Protein 3MUJ (pdb70)

B-factor: mean 28.07, std 11.02, range [11.62, 97.56]

Nearest PDB structures (foldseek):
  3n50-assembly1_B  TM=9.308E-01  e=8.460E-24  Homo sapiens
  3muj-assembly1_B  TM=6.536E-01  e=6.245E-25  Homo sapiens
  3n50-assembly4_E-2  TM=6.621E-01  e=1.130E-23  Homo sapiens
  3mlp-assembly1_B  TM=8.935E-01  e=1.050E-20  Mus musculus
  3n50-assembly4_C-3  TM=6.604E-01  e=8.580E-23  Homo sapiens

Solvent-accessible surface area: 14265 Å² total; per-residue (Å²): 129,82,7,44,12,116,26,15,5,55,45,93,12,82,21,60,8,36,24,55,0,3,0,0,2,40,65,8,72,121,46,7,75,0,30,6,33,143,108,95,14,171,32,71,59,40,17,76,37,0,4,69,0,80,5,20,88,79,101,119,68,25,72,14,67,0,6,0,16,72,151,112,102,102,33,21,120,84,64,39,5,143,0,48,5,46,56,86,117,149,44,68,22,82,29,2,4,64,36,0,26,157,16,4,40,106,92,143,85,41,74,174,132,4,56,31,69,38,0,0,111,32,0,0,58,36,0,62,88,78,116,31,194,129,90,8,43,14,112,28,18,13,62,54,62,14,43,20,110,21,53,34,60,0,5,0,1,2,41,64,8,67,115,21,0,23,0,23,0,35,128,75,82,24,169,22,103,69,44,15,79,38,0,0,68,3,91,6,7,78,49,161,85,64,26,78,6,79,0,5,0,11,61,158,112,114,103,29,23,118,83,66,48,10,148,0,39,3,36,10,58,117,62,101,69,2,38,136,3,5,94,36,0,52,154,8,6,39,128,96,141,85,31,75,168,174,3,60,53,62,32,2,0,83,34,0,0,52,34,0,62,90,77,124,25,247

CATH classification: 2.60.40.10

Structure (mmCIF, N/CA/C/O backbone):
data_3MUJ
#
_entry.id   3MUJ
#
_cell.length_a   134.680
_cell.length_b   134.680
_cell.length_c   41.150
_cell.angle_alpha   90.00
_cell.angle_beta   90.00
_cell.angle_gamma   120.00
#
_symmetry.space_group_name_H-M   'P 65'
#
loop_
_entity.id
_entity.type
_entity.pdbx_description
1 polymer 'Transcription factor COE3'
2 non-polymer 1,2-ETHANEDIOL
3 non-polymer 'CHLORIDE ION'
4 water water
#
loop_
_atom_site.group_PDB
_atom_site.id
_atom_site.type_symbol
_atom_site.label_atom_id
_atom_site.label_alt_id
_atom_site.label_comp_id
_atom_site.label_asym_id
_atom_site.label_entity_id
_atom_site.label_seq_id
_atom_site.pdbx_PDB_ins_code
_atom_site.Cartn_x
_atom_site.Cartn_y
_atom_site.Cartn_z
_atom_site.occupancy
_atom_site.B_iso_or_equiv
_atom_site.auth_seq_id
_atom_site.auth_comp_id
_atom_site.auth_asym_id
_atom_site.auth_atom_id
_atom_site.pdbx_PDB_model_num
ATOM 1 N N . ALA A 1 4 ? -56.833 35.681 12.906 1.00 45.61 252 ALA A N 1
ATOM 2 C CA . ALA A 1 4 ? -56.336 36.423 14.059 1.00 43.32 252 ALA A CA 1
ATOM 3 C C . ALA A 1 4 ? -55.144 37.292 13.672 1.00 36.28 252 ALA A C 1
ATOM 4 O O . ALA A 1 4 ? -54.344 37.676 14.534 1.00 36.74 252 ALA A O 1
ATOM 6 N N . THR A 1 5 ? -55.014 37.576 12.382 1.00 33.35 253 THR A N 1
ATOM 7 C CA . THR A 1 5 ? -53.814 38.265 11.880 1.00 34.93 253 THR A CA 1
ATOM 8 C C . THR A 1 5 ? -53.901 39.779 12.169 1.00 30.33 253 THR A C 1
ATOM 9 O O . THR A 1 5 ? -54.923 40.404 11.878 1.00 26.94 253 THR A O 1
ATOM 13 N N . PRO A 1 6 ? -52.836 40.371 12.737 1.00 27.89 254 PRO A N 1
ATOM 14 C CA . PRO A 1 6 ? -52.884 41.822 12.974 1.00 26.59 254 PRO A CA 1
ATOM 15 C C . PRO A 1 6 ? -53.127 42.511 11.650 1.00 24.56 254 PRO A C 1
ATOM 16 O O . PRO A 1 6 ? -52.602 42.075 10.617 1.00 26.74 254 PRO A O 1
ATOM 20 N N . CYS A 1 7 ? -53.938 43.555 11.650 1.00 21.88 255 CYS A N 1
ATOM 21 C CA A CYS A 1 7 ? -54.316 44.245 10.431 0.61 22.70 255 CYS A CA 1
ATOM 22 C CA B CYS A 1 7 ? -54.182 44.295 10.419 0.39 22.80 255 CYS A CA 1
ATOM 23 C C . CYS A 1 7 ? -54.421 45.775 10.706 1.00 24.88 255 CYS A C 1
ATOM 24 O O . CYS A 1 7 ? -54.963 46.160 11.738 1.00 22.55 255 CYS A O 1
ATOM 29 N N . ILE A 1 8 ? -53.950 46.619 9.786 1.00 22.37 256 ILE A N 1
ATOM 30 C CA . ILE A 1 8 ? -54.064 48.067 9.950 1.00 16.72 256 ILE A CA 1
ATOM 31 C C . ILE A 1 8 ? -55.255 48.532 9.144 1.00 20.03 256 ILE A C 1
ATOM 32 O O . ILE A 1 8 ? -55.373 48.215 7.968 1.00 21.69 256 ILE A O 1
ATOM 37 N N . LYS A 1 9 ? -56.154 49.276 9.777 1.00 1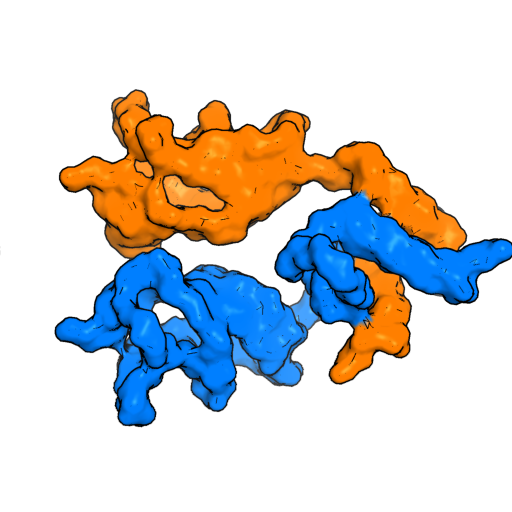7.26 257 LYS A N 1
ATOM 38 C CA . LYS A 1 9 ? -57.271 49.873 9.043 1.00 20.64 257 LYS A CA 1
ATOM 39 C C . LYS A 1 9 ? -57.014 51.330 8.753 1.00 21.43 257 LYS A C 1
ATOM 40 O O . LYS A 1 9 ? -57.511 51.879 7.746 1.00 23.88 257 LYS A O 1
ATOM 46 N N . ALA A 1 10 ? -56.251 51.992 9.630 1.00 19.52 258 ALA A N 1
ATOM 47 C CA . ALA A 1 10 ? -55.975 53.394 9.431 1.00 19.82 258 ALA A CA 1
ATOM 48 C C . ALA A 1 10 ? -54.798 53.817 10.282 1.00 18.64 258 ALA A C 1
ATOM 49 O O . ALA A 1 10 ? -54.452 53.129 11.246 1.00 19.15 258 ALA A O 1
ATOM 51 N N . ILE A 1 11 ? -54.221 54.984 9.946 1.00 17.85 259 ILE A N 1
ATOM 52 C CA . ILE A 1 11 ? -53.245 55.617 10.826 1.00 16.99 259 ILE A CA 1
ATOM 53 C C . ILE A 1 11 ? -53.576 57.096 10.980 1.00 20.16 259 ILE A C 1
ATOM 54 O O . ILE A 1 11 ? -54.042 57.747 10.033 1.00 22.78 259 ILE A O 1
ATOM 59 N N . SER A 1 12 ? -53.309 57.668 12.150 1.00 15.41 260 SER A N 1
ATOM 60 C CA . SER A 1 12 ? -53.688 59.063 12.327 1.00 14.15 260 SER A CA 1
ATOM 61 C C . SER A 1 12 ? -52.709 59.716 13.277 1.00 16.57 260 SER A C 1
ATOM 62 O O . SER A 1 12 ? -52.522 59.226 14.383 1.00 16.55 260 SER A O 1
ATOM 65 N N . PRO A 1 13 ? -52.098 60.834 12.859 1.00 15.93 261 PRO A N 1
ATOM 66 C CA . PRO A 1 13 ? -52.289 61.428 11.530 1.00 17.94 261 PRO A CA 1
ATOM 67 C C . PRO A 1 13 ? -51.583 60.590 10.459 1.00 16.21 261 PRO A C 1
ATOM 68 O O . PRO A 1 13 ? -50.759 59.732 10.823 1.00 15.77 261 PRO A O 1
ATOM 72 N N . SER A 1 14 ? -51.867 60.831 9.172 1.00 13.99 262 SER A N 1
ATOM 73 C CA . SER A 1 14 ? -51.140 60.069 8.132 1.00 20.39 262 SER A CA 1
ATOM 74 C C . SER A 1 14 ? -50.047 60.915 7.438 1.00 18.55 262 SER A C 1
ATOM 75 O O . SER A 1 14 ? -49.538 60.560 6.364 1.00 16.86 262 SER A O 1
ATOM 78 N N . GLU A 1 15 ? -49.708 62.048 8.037 1.00 17.72 263 GLU A N 1
ATOM 79 C CA A GLU A 1 15 ? -48.552 62.815 7.562 0.52 18.85 263 GLU A CA 1
ATOM 80 C CA B GLU A 1 15 ? -48.597 62.872 7.548 0.48 18.86 263 GLU A CA 1
ATOM 81 C C . GLU A 1 15 ? -47.881 63.459 8.759 1.00 19.47 263 GLU A C 1
ATOM 82 O O . GLU A 1 15 ? -48.479 63.536 9.860 1.00 17.02 263 GLU A O 1
ATOM 93 N N . GLY A 1 16 ? -46.643 63.898 8.561 1.00 17.11 264 GLY A N 1
ATOM 94 C CA . GLY A 1 16 ? -45.894 64.560 9.635 1.00 15.07 264 GLY A CA 1
ATOM 95 C C . GLY A 1 16 ? -44.630 65.150 9.076 1.00 18.67 264 GLY A C 1
ATOM 96 O O . GLY A 1 16 ? -44.289 64.899 7.918 1.00 20.59 264 GLY A O 1
ATOM 97 N N . TRP A 1 17 ? -43.881 65.878 9.891 1.00 15.46 265 TRP A N 1
ATOM 98 C CA . TRP A 1 17 ? -42.643 66.518 9.407 1.00 17.47 265 TRP A CA 1
ATOM 99 C C . TRP A 1 17 ? -41.481 65.568 9.302 1.00 19.11 265 TRP A C 1
ATOM 100 O O . TRP A 1 17 ? -41.400 64.563 10.011 1.00 15.21 265 TRP A O 1
ATOM 111 N N . THR A 1 18 ? -40.530 65.909 8.429 1.00 16.63 266 THR A N 1
ATOM 112 C CA . THR A 1 18 ? -39.314 65.117 8.281 1.00 13.44 266 THR A CA 1
ATOM 113 C C . THR A 1 18 ? -38.543 65.021 9.585 1.00 18.32 266 THR A C 1
ATOM 114 O O . THR A 1 18 ? -37.818 64.044 9.826 1.00 20.06 266 THR A O 1
ATOM 118 N N . THR A 1 19 ? -38.672 66.031 10.427 1.00 18.53 267 THR A N 1
ATOM 119 C CA . THR A 1 19 ? -37.963 65.950 11.691 1.00 20.64 267 THR A CA 1
ATOM 120 C C . THR A 1 19 ? -38.466 64.871 12.669 1.00 24.15 267 THR A C 1
ATOM 121 O O . THR A 1 19 ? -37.797 64.616 13.666 1.00 18.59 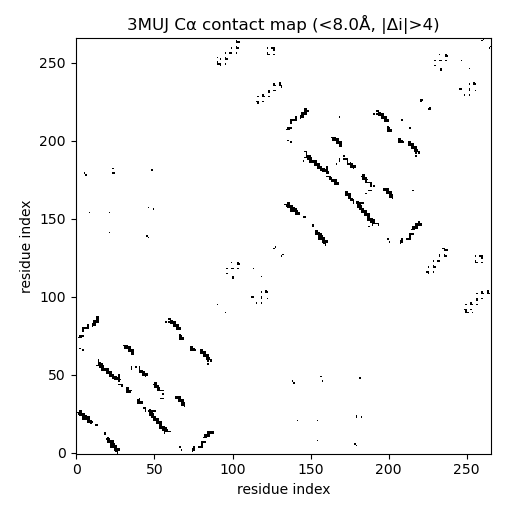267 THR A O 1
ATOM 125 N N . GLY A 1 20 ? -39.633 64.271 12.413 1.00 17.59 268 GLY A N 1
ATOM 126 C CA . GLY A 1 20 ? -40.120 63.149 13.227 1.00 16.93 268 GLY A CA 1
ATOM 127 C C . GLY A 1 20 ? -40.592 63.538 14.621 1.00 23.10 268 GLY A C 1
ATOM 128 O O . GLY A 1 20 ? -40.694 64.723 14.938 1.00 20.78 268 GLY A O 1
ATOM 129 N N . GLY A 1 21 ? -40.887 62.539 15.456 1.00 22.65 269 GLY A N 1
ATOM 130 C CA . GLY A 1 21 ? -41.319 62.797 16.822 1.00 26.87 269 GLY A CA 1
ATOM 131 C C . GLY A 1 21 ? -42.806 63.030 16.987 1.00 26.69 269 GLY A C 1
ATOM 132 O O . GLY A 1 21 ? -43.258 63.410 18.061 1.00 31.30 269 GLY A O 1
ATOM 133 N N . ALA A 1 22 ? -43.596 62.829 15.937 1.00 19.10 270 ALA A N 1
ATOM 134 C CA . ALA A 1 22 ? -45.045 62.987 16.072 1.00 19.88 270 ALA A CA 1
ATOM 135 C C . ALA A 1 22 ? -45.693 61.726 16.636 1.00 18.87 270 ALA A C 1
ATOM 136 O O . ALA A 1 22 ? -45.299 60.601 16.306 1.00 16.96 270 ALA A O 1
ATOM 138 N N . THR A 1 23 ? -46.756 61.899 17.418 1.00 19.35 271 THR A N 1
ATOM 139 C CA . THR A 1 23 ? -47.502 60.727 17.881 1.00 17.19 271 THR A CA 1
ATOM 140 C C . THR A 1 23 ? -48.436 60.279 16.790 1.00 13.24 271 THR A C 1
ATOM 141 O O . THR A 1 23 ? -49.153 61.081 16.202 1.00 16.98 271 THR A O 1
ATOM 145 N N . VAL A 1 24 ? -48.370 59.005 16.464 1.00 11.62 272 VAL A N 1
ATOM 146 C CA . VAL A 1 24 ? -49.286 58.451 15.493 1.00 12.48 272 VAL A CA 1
ATOM 147 C C . VAL A 1 24 ? -50.017 57.311 16.184 1.00 13.12 272 VAL A C 1
ATOM 148 O O . VAL A 1 24 ? -49.393 56.528 16.862 1.00 16.14 272 VAL A O 1
ATOM 152 N N . ILE A 1 25 ? -51.336 57.237 16.003 1.00 13.28 273 ILE A N 1
ATOM 153 C CA . ILE A 1 25 ? -52.101 56.066 16.425 1.00 12.67 273 ILE A CA 1
ATOM 154 C C . ILE A 1 25 ? -52.367 55.162 15.218 1.00 16.21 273 ILE A C 1
ATOM 155 O O . ILE A 1 25 ? -52.866 55.592 14.148 1.00 16.42 273 ILE A O 1
ATOM 160 N N . ILE A 1 26 ? -52.006 53.901 15.400 1.00 11.71 274 ILE A N 1
ATOM 161 C CA A ILE A 1 26 ? -52.218 52.861 14.409 0.34 14.52 274 ILE A CA 1
ATOM 162 C CA B ILE A 1 26 ? -52.242 52.900 14.389 0.66 14.45 274 ILE A CA 1
ATOM 163 C C . ILE A 1 26 ? -53.498 52.155 14.828 1.00 17.88 274 ILE A C 1
ATOM 164 O O . ILE A 1 26 ? -53.534 51.583 15.917 1.00 15.80 274 ILE A O 1
ATOM 173 N N . ILE A 1 27 ? -54.523 52.207 13.977 1.00 17.97 275 ILE A N 1
ATOM 174 C CA . ILE A 1 27 ? -55.833 51.619 14.290 1.00 15.56 275 ILE A CA 1
ATOM 175 C C . ILE A 1 27 ? -56.092 50.383 13.457 1.00 18.10 275 ILE A C 1
ATOM 176 O O . ILE A 1 27 ? -55.929 50.417 12.233 1.00 17.34 275 ILE A O 1
ATOM 181 N N . GLY A 1 28 ? -56.499 49.287 14.104 1.00 16.27 276 GLY A N 1
ATOM 182 C CA . GLY A 1 28 ? -56.765 48.066 13.377 1.00 20.04 276 GLY A CA 1
ATOM 183 C C . GLY A 1 28 ? -57.349 46.977 14.267 1.00 22.96 276 GLY A C 1
ATOM 184 O O . GLY A 1 28 ? -58.129 47.283 15.169 1.00 19.78 276 GLY A O 1
ATOM 185 N N . ASP A 1 29 ? -57.003 45.726 13.971 1.00 22.64 277 ASP A N 1
ATOM 186 C CA . ASP A 1 29 ? -57.501 44.537 14.662 1.00 28.41 277 ASP A CA 1
ATOM 187 C C . ASP A 1 29 ? -56.358 43.619 15.021 1.00 26.18 277 ASP A C 1
ATOM 188 O O . ASP A 1 29 ? -55.332 43.570 14.320 1.00 23.14 277 ASP A O 1
ATOM 193 N N . ASN A 1 30 ? -56.554 42.903 16.121 1.00 24.84 278 ASN A N 1
ATOM 194 C CA . ASN A 1 30 ? -55.688 41.815 16.545 1.00 28.19 278 ASN A CA 1
ATOM 195 C C . ASN A 1 30 ? -54.316 42.248 16.993 1.00 25.74 278 ASN A C 1
ATOM 196 O O . ASN A 1 30 ? -53.331 41.534 16.802 1.00 26.00 278 ASN A O 1
ATOM 201 N N . PHE A 1 31 ? -54.226 43.421 17.597 1.00 23.97 279 PHE A N 1
ATOM 202 C CA . PHE A 1 31 ? -52.941 43.874 18.110 1.00 23.58 279 PHE A CA 1
ATOM 203 C C . PHE A 1 31 ? -52.693 43.268 19.491 1.00 31.31 279 PHE A C 1
ATOM 204 O O . PHE A 1 31 ? -53.654 43.027 20.241 1.00 26.08 279 PHE A O 1
ATOM 212 N N . PHE A 1 32 ? -51.420 43.046 19.829 1.00 23.63 280 PHE A N 1
ATOM 213 C CA . PHE A 1 32 ? -51.037 42.460 21.111 1.00 30.28 280 PHE A CA 1
ATOM 214 C C . PHE A 1 32 ? -49.708 42.992 21.558 1.00 35.31 280 PHE A C 1
ATOM 215 O O . PHE A 1 32 ? -48.961 43.619 20.774 1.00 30.60 280 PHE A O 1
ATOM 223 N N . ASP A 1 33 ? -49.386 42.742 22.822 1.00 31.13 281 ASP A N 1
ATOM 224 C CA . ASP A 1 33 ? -48.173 43.281 23.394 1.00 28.33 281 ASP A CA 1
ATOM 225 C C . ASP A 1 33 ? -46.966 42.524 22.835 1.00 29.35 281 ASP A C 1
ATOM 226 O O . ASP A 1 33 ? -46.918 41.295 22.878 1.00 35.41 281 ASP A O 1
ATOM 231 N N . GLY A 1 34 ? -45.992 43.254 22.322 1.00 30.96 282 GLY A N 1
ATOM 232 C CA . GLY A 1 34 ? -44.883 42.599 21.638 1.00 36.20 282 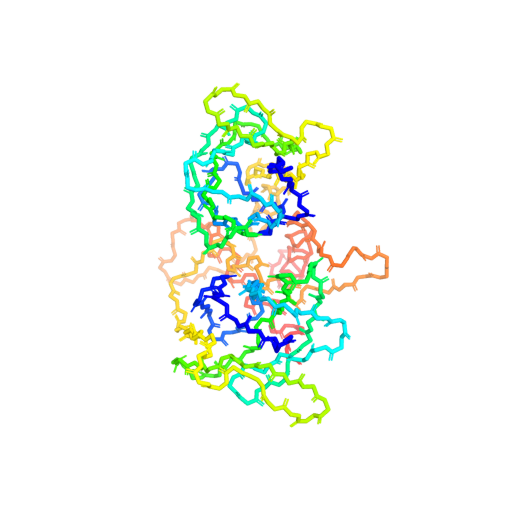GLY A CA 1
ATOM 233 C C . GLY A 1 34 ? -44.936 42.669 20.120 1.00 36.20 282 GLY A C 1
ATOM 234 O O . GLY A 1 34 ? -43.925 42.487 19.461 1.00 33.41 282 GLY A O 1
ATOM 235 N N . LEU A 1 35 ? -46.110 42.924 19.554 1.00 29.27 283 LEU A N 1
ATOM 236 C CA . LEU A 1 35 ? -46.209 43.250 18.135 1.00 29.61 283 LEU A CA 1
ATOM 237 C C . LEU A 1 35 ? -45.368 44.486 17.805 1.00 27.89 283 LEU A C 1
ATOM 238 O O . LEU A 1 35 ? -45.408 45.485 18.522 1.00 30.25 283 LEU A O 1
ATOM 243 N N . GLN A 1 36 ? -44.585 44.429 16.724 1.00 22.60 284 GLN A N 1
ATOM 244 C CA . GLN A 1 36 ? -43.671 45.524 16.398 1.00 20.26 284 GLN A CA 1
ATOM 245 C C . GLN A 1 36 ? -44.150 46.341 15.208 1.00 23.58 284 GLN A C 1
ATOM 246 O O . GLN A 1 36 ? -44.860 45.828 14.338 1.00 23.83 284 GLN A O 1
ATOM 252 N N . VAL A 1 37 ? -43.772 47.613 15.176 1.00 20.13 285 VAL A N 1
ATOM 253 C CA . VAL A 1 37 ? -44.216 48.517 14.126 1.00 18.98 285 VAL A CA 1
ATOM 254 C C . VAL A 1 37 ? -43.003 48.962 13.331 1.00 23.99 285 VAL A C 1
ATOM 255 O O . VAL A 1 37 ? -41.990 49.359 13.910 1.00 23.61 285 VAL A O 1
ATOM 259 N N . VAL A 1 38 ? -43.094 48.876 12.004 1.00 23.34 286 VAL A N 1
ATOM 260 C CA . VAL A 1 38 ? -41.988 49.295 11.126 1.00 19.20 286 VAL A CA 1
ATOM 261 C C . VAL A 1 38 ? -42.467 50.444 10.235 1.00 18.52 286 VAL A C 1
ATOM 262 O O . VAL A 1 38 ? -43.400 50.279 9.469 1.00 20.86 286 VAL A O 1
ATOM 266 N N . PHE A 1 39 ? -41.832 51.627 10.331 1.00 21.55 287 PHE A N 1
ATOM 267 C CA . PHE A 1 39 ? -42.025 52.734 9.375 1.00 22.41 287 PHE A CA 1
ATOM 268 C C . PHE A 1 39 ? -41.013 52.656 8.272 1.00 26.26 287 PHE A C 1
ATOM 269 O O . PHE A 1 39 ? -39.853 52.968 8.499 1.00 30.43 287 PHE A O 1
ATOM 277 N N . GLY A 1 40 ? -41.425 52.277 7.066 1.00 23.85 288 GLY A N 1
ATOM 278 C CA . GLY A 1 40 ? -40.475 52.105 5.990 1.00 26.13 288 GLY A CA 1
ATOM 279 C C . GLY A 1 40 ? -39.580 50.964 6.397 1.00 29.99 288 GLY A C 1
ATOM 280 O O . GLY A 1 40 ? -40.053 49.823 6.526 1.00 28.58 288 GLY A O 1
ATOM 281 N N . THR A 1 41 ? -38.308 51.255 6.657 1.00 30.43 289 THR A N 1
ATOM 282 C CA . THR A 1 41 ? -37.405 50.233 7.173 1.00 25.84 289 THR A CA 1
ATOM 283 C C . THR A 1 41 ? -37.019 50.446 8.647 1.00 30.46 289 THR A C 1
ATOM 284 O O . THR A 1 41 ? -36.182 49.708 9.157 1.00 29.97 289 THR A O 1
ATOM 288 N N . MET A 1 42 ? -37.615 51.417 9.342 1.00 24.69 290 MET A N 1
ATOM 289 C CA A MET A 1 42 ? -37.202 51.673 10.721 0.54 21.78 290 MET A CA 1
ATOM 290 C CA B MET A 1 42 ? -37.223 51.724 10.710 0.46 21.83 290 MET A CA 1
ATOM 291 C C . MET A 1 42 ? -38.162 51.075 11.743 1.00 23.26 290 MET A C 1
ATOM 292 O O . MET A 1 42 ? -39.357 51.369 11.752 1.00 21.14 290 MET A O 1
ATOM 301 N N . LEU A 1 43 ? -37.637 50.212 12.603 1.00 23.18 291 LEU A N 1
ATOM 302 C CA . LEU A 1 43 ? -38.452 49.656 13.660 1.00 27.05 291 LEU A CA 1
ATOM 303 C C . LEU A 1 43 ? -38.616 50.776 14.654 1.00 28.33 291 LEU A C 1
ATOM 304 O O . LEU A 1 43 ? -37.650 51.483 14.962 1.00 26.26 291 LEU A O 1
ATOM 309 N N . VAL A 1 44 ? -39.828 50.976 15.146 1.00 20.25 292 VAL A N 1
ATOM 310 C CA . VAL A 1 44 ? -40.028 52.031 16.156 1.00 25.01 292 VAL A CA 1
ATOM 311 C C . VAL A 1 44 ? -40.639 51.495 17.466 1.00 27.06 292 VAL A C 1
ATOM 312 O O . VAL A 1 44 ? -41.277 50.459 17.478 1.00 25.26 292 VAL A O 1
ATOM 316 N N . TRP A 1 45 ? -40.422 52.208 18.561 1.00 31.02 293 TRP A N 1
ATOM 317 C CA . TRP A 1 45 ? -40.969 51.773 19.851 1.00 36.21 293 TRP A CA 1
ATOM 318 C C . TRP A 1 45 ? -42.484 51.999 19.765 1.00 26.43 293 TRP A C 1
ATOM 319 O O . TRP A 1 45 ? -42.915 52.969 19.166 1.00 24.95 293 TRP A O 1
ATOM 330 N N . SER A 1 46 ? -43.269 51.095 20.338 1.00 27.02 294 SER A N 1
ATOM 331 C CA . SER A 1 46 ? -44.703 51.222 20.287 1.00 24.70 294 SER A CA 1
ATOM 332 C C . SER A 1 46 ? -45.289 50.819 21.624 1.00 26.62 294 SER A C 1
ATOM 333 O O . SER A 1 46 ? -44.654 50.132 22.449 1.00 24.31 294 SER A O 1
ATOM 336 N N . GLU A 1 47 ? -46.533 51.209 21.804 1.00 23.11 295 GLU A N 1
ATOM 337 C CA . GLU A 1 47 ? -47.230 50.910 23.042 1.00 23.39 295 GLU A CA 1
ATOM 338 C C . GLU A 1 47 ? -48.629 50.495 22.692 1.00 25.79 295 GLU A C 1
ATOM 339 O O . GLU A 1 47 ? -49.307 51.164 21.915 1.00 21.88 295 GLU A O 1
ATOM 345 N N . LEU A 1 48 ? -49.076 49.377 23.254 1.00 20.04 296 LEU A N 1
ATOM 346 C CA . LEU A 1 48 ? -50.442 48.934 23.019 1.00 20.94 296 LEU A CA 1
ATOM 347 C C . LEU A 1 48 ? -51.438 49.786 23.816 1.00 24.41 296 LEU A C 1
ATOM 348 O O . LEU A 1 48 ? -51.300 49.977 25.035 1.00 25.89 296 LEU A O 1
ATOM 353 N N . ILE A 1 49 ? -52.438 50.340 23.142 1.00 21.49 297 ILE A N 1
ATOM 354 C CA A ILE A 1 49 ? -53.471 51.089 23.845 0.50 22.04 297 ILE A CA 1
ATOM 355 C CA B ILE A 1 49 ? -53.446 51.073 23.881 0.50 22.02 297 ILE A CA 1
ATOM 356 C C . ILE A 1 49 ? -54.618 50.114 24.115 1.00 22.05 297 ILE A C 1
ATOM 357 O O . ILE A 1 49 ? -55.033 49.919 25.254 1.00 25.41 297 ILE A O 1
ATOM 366 N N . THR A 1 50 ? -55.142 49.536 23.042 1.00 19.27 298 THR A N 1
ATOM 367 C CA . THR A 1 50 ? -56.148 48.464 23.106 1.00 25.21 298 THR A CA 1
ATOM 368 C C . THR A 1 50 ? -55.771 47.446 22.044 1.00 26.83 298 THR A C 1
ATOM 369 O O . THR A 1 50 ? -54.802 47.673 21.320 1.00 23.85 298 THR A O 1
ATOM 373 N N . PRO A 1 51 ? -56.510 46.321 21.931 1.00 22.49 299 PRO A N 1
ATOM 374 C CA . PRO A 1 51 ? -56.243 45.410 20.804 1.00 20.97 299 PRO A CA 1
ATOM 375 C C . PRO A 1 51 ? -56.582 46.005 19.444 1.00 21.05 299 PRO A C 1
ATOM 376 O O . PRO A 1 51 ? -56.281 45.386 18.410 1.00 24.31 299 PRO A O 1
ATOM 380 N N . HIS A 1 52 ? -57.155 47.213 19.424 1.00 19.86 300 HIS A N 1
ATOM 381 C CA . HIS A 1 52 ? -57.398 47.891 18.178 1.00 17.70 300 HIS A CA 1
ATOM 382 C C . HIS A 1 52 ? -56.573 49.152 17.946 1.00 17.02 300 HIS A C 1
ATOM 383 O O . HIS A 1 52 ? -56.778 49.809 16.933 1.00 17.08 300 HIS A O 1
ATOM 390 N N . ALA A 1 53 ? -55.685 49.511 18.874 1.00 16.72 301 ALA A N 1
ATOM 391 C CA . ALA A 1 53 ? -54.922 50.757 18.744 1.00 17.53 301 ALA A CA 1
ATOM 392 C C . ALA A 1 53 ? -53.534 50.627 19.332 1.00 18.22 301 ALA A C 1
ATOM 393 O O . ALA A 1 53 ? -53.351 50.198 20.481 1.00 17.74 301 ALA A O 1
ATOM 395 N N . ILE A 1 54 ? -52.556 51.065 18.549 1.00 13.99 302 ILE A N 1
ATOM 396 C CA . ILE A 1 54 ? -51.182 51.136 19.001 1.00 14.64 302 ILE A CA 1
ATOM 397 C C . ILE A 1 54 ? -50.699 52.574 18.858 1.00 17.79 302 ILE A C 1
ATOM 398 O O . ILE A 1 54 ? -51.006 53.247 17.887 1.00 15.95 302 ILE A O 1
ATOM 403 N N . ARG A 1 55 ? -49.903 53.037 19.812 1.00 16.22 303 ARG A N 1
ATOM 404 C CA . ARG A 1 55 ? -49.335 54.365 19.725 1.00 18.52 303 ARG A CA 1
ATOM 405 C C . ARG A 1 55 ? -47.823 54.280 19.442 1.00 15.38 303 ARG A C 1
ATOM 406 O O . ARG A 1 55 ? -47.118 53.451 20.031 1.00 17.04 303 ARG A O 1
ATOM 414 N N . VAL A 1 56 ? -47.351 55.127 18.520 1.00 17.61 304 VAL A N 1
ATOM 415 C CA . VAL A 1 56 ? -45.919 55.223 18.223 1.00 17.04 304 VAL A CA 1
ATOM 416 C C . VAL A 1 56 ? -45.503 56.643 18.091 1.00 17.68 304 VAL A C 1
ATOM 417 O O . VAL A 1 56 ? -46.347 57.507 17.950 1.00 17.52 304 VAL A O 1
ATOM 421 N N . GLN A 1 57 ? -44.187 56.887 18.088 1.00 17.31 305 GLN A N 1
ATOM 422 C CA . GLN A 1 57 ? -43.638 58.202 17.761 1.00 16.97 305 GLN A CA 1
ATOM 423 C C . GLN A 1 57 ? -42.879 58.054 16.430 1.00 15.16 305 GLN A C 1
ATOM 424 O O . GLN A 1 57 ? -42.090 57.138 16.274 1.00 18.60 305 GLN A O 1
ATOM 430 N N . THR A 1 58 ? -43.098 58.954 15.483 1.00 17.21 306 THR A N 1
ATOM 431 C CA . THR A 1 58 ? -42.456 58.802 14.173 1.00 18.07 306 THR A CA 1
ATOM 432 C C . THR A 1 58 ? -40.957 58.996 14.245 1.00 17.12 306 THR A C 1
ATOM 433 O O . THR A 1 58 ? -40.480 59.857 14.949 1.00 17.79 306 THR A O 1
ATOM 437 N N . PRO A 1 59 ? -40.215 58.162 13.519 1.00 17.41 307 PRO A N 1
ATOM 438 C CA . PRO A 1 59 ? -38.787 58.434 13.457 1.00 19.69 307 PRO A CA 1
ATOM 439 C C . PRO A 1 59 ? -38.545 59.613 12.467 1.00 20.64 307 PRO A C 1
ATOM 440 O O . PRO A 1 59 ? -39.396 59.885 11.587 1.00 19.76 307 PRO A O 1
ATOM 444 N N . PRO A 1 60 ? -37.425 60.322 12.634 1.00 23.30 308 PRO A N 1
ATOM 445 C CA . PRO A 1 60 ? -37.014 61.346 11.658 1.00 22.62 308 PRO A CA 1
ATOM 446 C C . PRO A 1 60 ? -36.739 60.685 10.307 1.00 22.89 308 PRO A C 1
ATOM 447 O O . PRO A 1 60 ? -36.339 59.514 10.240 1.00 22.04 308 PRO A O 1
ATOM 451 N N . ARG A 1 61 ? -37.017 61.396 9.219 1.00 23.68 309 ARG A N 1
ATOM 452 C CA . ARG A 1 61 ? -36.633 60.890 7.899 1.00 23.20 309 ARG A CA 1
ATOM 453 C C . ARG A 1 61 ? -36.098 62.070 7.109 1.00 27.20 309 ARG A C 1
ATOM 454 O O . ARG A 1 61 ? -36.808 63.028 6.933 1.00 26.05 309 ARG A O 1
ATOM 462 N N . HIS A 1 62 ? -34.864 61.990 6.625 1.00 24.67 310 HIS A N 1
ATOM 463 C CA . HIS A 1 62 ? -34.228 63.149 5.987 1.00 34.92 310 HIS A CA 1
ATOM 464 C C . HIS A 1 62 ? -34.970 63.617 4.723 1.00 28.87 310 HIS A C 1
ATOM 465 O O . HIS A 1 62 ? -34.977 64.788 4.381 1.00 38.16 310 HIS A O 1
ATOM 467 N N . ILE A 1 63 ? -35.580 62.696 4.014 1.00 22.72 311 ILE A N 1
ATOM 468 C CA . ILE A 1 63 ? -36.112 63.001 2.698 1.00 28.79 311 ILE A CA 1
ATOM 469 C C . ILE A 1 63 ? -37.617 62.939 2.802 1.00 28.11 311 ILE A C 1
ATOM 470 O O . ILE A 1 63 ? -38.129 61.954 3.315 1.00 28.20 311 ILE A O 1
ATOM 475 N N . PRO A 1 64 ? -38.339 63.967 2.323 1.00 25.58 312 PRO A N 1
ATOM 476 C CA . PRO A 1 64 ? -39.800 63.908 2.223 1.00 24.59 312 PRO A CA 1
ATOM 477 C C . PRO A 1 64 ? -40.278 62.737 1.373 1.00 23.82 312 PRO A C 1
ATOM 478 O O . PRO A 1 64 ? -39.556 62.283 0.479 1.00 23.02 312 PRO A O 1
ATOM 482 N N . GLY A 1 65 ? -41.478 62.245 1.659 1.00 22.10 313 GLY A N 1
ATOM 483 C CA . GLY A 1 65 ? -42.108 61.253 0.797 1.00 28.29 313 GLY A CA 1
ATOM 484 C C . GLY A 1 65 ? -42.859 60.210 1.607 1.00 28.60 313 GLY A C 1
ATOM 485 O O . GLY A 1 65 ? -42.853 60.264 2.849 1.00 20.22 313 GLY A O 1
ATOM 486 N N . VAL A 1 66 ? -43.472 59.251 0.916 1.00 24.55 314 VAL A N 1
ATOM 487 C CA A VAL A 1 66 ? -44.356 58.263 1.566 0.74 24.46 314 VAL A CA 1
ATOM 488 C CA B VAL A 1 66 ? -44.341 58.272 1.565 0.26 24.42 314 VAL A CA 1
ATOM 489 C C . VAL A 1 66 ? -43.545 57.078 2.063 1.00 24.34 314 VAL A C 1
ATOM 490 O O . VAL A 1 66 ? -42.611 56.631 1.407 1.00 20.23 314 VAL A O 1
ATOM 497 N N . VAL A 1 67 ? -43.889 56.560 3.239 1.00 17.55 315 VAL A N 1
ATOM 498 C CA . VAL A 1 67 ? -43.334 55.284 3.638 1.00 18.21 315 VAL A CA 1
ATOM 499 C C . VAL A 1 67 ? -44.505 54.363 3.973 1.00 22.64 315 VAL A C 1
ATOM 500 O O . VAL A 1 67 ? -45.636 54.833 4.280 1.00 19.81 315 VAL A O 1
ATOM 504 N N . GLU A 1 68 ? -44.226 53.060 3.953 1.00 17.24 316 GLU A N 1
ATOM 505 C CA . GLU A 1 68 ? -45.237 52.060 4.342 1.00 20.37 316 GLU A CA 1
ATOM 506 C C . GLU A 1 68 ? -45.063 51.727 5.796 1.00 18.07 316 GLU A C 1
ATOM 507 O O . GLU A 1 68 ? -43.951 51.525 6.273 1.00 20.71 316 GLU A O 1
ATOM 513 N N . VAL A 1 69 ? -46.175 51.629 6.500 1.00 16.00 317 VAL A N 1
ATOM 514 C CA . VAL A 1 69 ? -46.142 51.199 7.868 1.00 14.94 317 VAL A CA 1
ATOM 515 C C . VAL A 1 69 ? -46.647 49.768 7.898 1.00 17.01 317 VAL A C 1
ATOM 516 O O . VAL A 1 69 ? -47.767 49.510 7.461 1.00 16.15 317 VAL A O 1
ATOM 520 N N . THR A 1 70 ? -45.831 48.848 8.424 1.00 13.07 318 THR A N 1
ATOM 521 C CA . THR A 1 70 ? -46.240 47.460 8.489 1.00 14.87 318 THR A CA 1
ATOM 522 C C . THR A 1 70 ? -45.961 47.004 9.887 1.00 18.51 318 THR A C 1
ATOM 523 O O . THR A 1 70 ? -45.393 47.764 10.681 1.00 18.61 318 THR A O 1
ATOM 527 N N . LEU A 1 71 ? -46.336 45.767 10.186 1.00 16.17 319 LEU A N 1
ATOM 528 C CA . LEU A 1 71 ? -46.191 45.257 11.541 1.00 18.63 319 LEU A CA 1
ATOM 529 C C . LEU A 1 71 ? -45.347 44.011 11.467 1.00 22.73 319 LEU A C 1
ATOM 530 O O . LEU A 1 71 ? -45.201 43.423 10.394 1.00 20.51 319 LEU A O 1
ATOM 535 N N . SER A 1 72 ? -44.810 43.584 12.609 1.00 18.72 320 SER A N 1
ATOM 536 C CA . SER A 1 72 ? -43.914 42.430 12.606 1.00 19.82 320 SER A CA 1
ATOM 537 C C . SER A 1 72 ? -43.960 41.744 13.960 1.00 24.21 320 SER A C 1
ATOM 538 O O . SER A 1 72 ? -44.079 42.418 15.003 1.00 23.45 320 SER A O 1
ATOM 541 N N . TYR A 1 73 ? -43.831 40.417 13.936 1.00 23.77 321 TYR A N 1
ATOM 542 C CA . TYR A 1 73 ? -43.698 39.599 15.148 1.00 27.40 321 TYR A CA 1
ATOM 543 C C . TYR A 1 73 ? -42.908 38.305 14.856 1.00 25.40 321 TYR A C 1
ATOM 544 O O . TYR A 1 73 ? -43.236 37.561 13.935 1.00 27.34 321 TYR A O 1
ATOM 553 N N . LYS A 1 74 ? -41.871 38.041 15.633 1.00 29.62 322 LYS A N 1
ATOM 554 C CA . LYS A 1 74 ? -41.024 36.868 15.382 1.00 33.43 322 LYS A CA 1
ATOM 555 C C . LYS A 1 74 ? -40.539 36.916 13.931 1.00 26.22 322 LYS A C 1
ATOM 556 O O . LYS A 1 74 ? -40.535 35.881 13.252 1.00 26.29 322 LYS A O 1
ATOM 562 N N . SER A 1 75 ? -40.192 38.117 13.472 1.00 22.98 323 SER A N 1
ATOM 563 C CA . SER A 1 75 ? -39.712 38.384 12.112 1.00 25.03 323 SER A CA 1
ATOM 564 C C . SER A 1 75 ? -40.711 38.122 10.992 1.00 23.45 323 SER A C 1
ATOM 565 O O . SER A 1 75 ? -40.364 38.300 9.833 1.00 22.79 323 SER A O 1
ATOM 568 N N . LYS A 1 76 ? -41.925 37.703 11.316 1.00 22.15 324 LYS A N 1
ATOM 569 C CA . LYS A 1 76 ? -42.960 37.603 10.317 1.00 18.68 324 LYS A CA 1
ATOM 570 C C . LYS A 1 76 ? -43.556 38.980 10.047 1.00 25.15 324 LYS A C 1
ATOM 571 O O . LYS A 1 76 ? -43.889 39.731 10.979 1.00 23.40 324 LYS A O 1
ATOM 577 N N . GLN A 1 77 ? -43.766 39.302 8.781 1.00 19.69 325 GLN A N 1
ATOM 578 C CA . GLN A 1 77 ? -44.304 40.627 8.470 1.00 18.57 325 GLN A CA 1
ATOM 579 C C . GLN A 1 77 ? -45.822 40.514 8.259 1.00 23.43 325 GLN A C 1
ATOM 580 O O . GLN A 1 77 ? -46.285 39.564 7.620 1.00 21.47 325 GLN A O 1
ATOM 586 N N . PHE A 1 78 ? -46.586 41.474 8.790 1.00 21.24 326 PHE A N 1
ATOM 587 C CA . PHE A 1 78 ? -48.016 41.597 8.511 1.00 22.80 326 PHE A CA 1
ATOM 588 C C . PHE A 1 78 ? -48.317 42.921 7.841 1.00 25.29 326 PHE A C 1
ATOM 589 O O . PHE A 1 78 ? -47.586 43.912 8.039 1.00 23.64 326 PHE A O 1
ATOM 597 N N . CYS A 1 79 ? -49.402 42.937 7.071 1.00 20.18 327 CYS A N 1
ATOM 598 C CA . CYS A 1 79 ? -49.976 44.141 6.457 1.00 22.85 327 CYS A CA 1
ATOM 599 C C . CYS A 1 79 ? -49.260 44.646 5.235 1.00 23.21 327 CYS A C 1
ATOM 600 O O . CYS A 1 79 ? -49.540 45.765 4.776 1.00 27.19 327 CYS A O 1
ATOM 603 N N . LYS A 1 80 ? -48.341 43.865 4.673 1.00 23.74 328 LYS A N 1
ATOM 604 C CA . LYS A 1 80 ? -47.658 44.336 3.461 1.00 23.72 328 LYS A CA 1
ATOM 605 C C . LYS A 1 80 ? -48.666 44.622 2.320 1.00 25.06 328 LYS A C 1
ATOM 606 O O . LYS A 1 80 ? -48.501 45.582 1.552 1.00 28.40 328 LYS A O 1
ATOM 612 N N . GLY A 1 81 ? -49.719 43.820 2.235 1.00 26.59 329 GLY A N 1
ATOM 613 C CA . GLY A 1 81 ? -50.698 43.983 1.163 1.00 33.92 329 GLY A CA 1
ATOM 614 C C . GLY A 1 81 ? -51.661 45.154 1.376 1.00 35.56 329 GLY A C 1
ATOM 615 O O . GLY A 1 81 ? -52.363 45.570 0.451 1.00 36.54 329 GLY A O 1
ATOM 616 N N . ALA A 1 82 ? -51.681 45.690 2.591 1.00 24.46 330 ALA A N 1
ATOM 617 C CA . ALA A 1 82 ? -52.539 46.826 2.935 1.00 26.70 330 ALA A CA 1
ATOM 618 C C . ALA A 1 82 ? -51.868 47.620 4.073 1.00 22.53 330 ALA A C 1
ATOM 619 O O . ALA A 1 82 ? -52.361 47.662 5.190 1.00 23.04 330 ALA A O 1
ATOM 621 N N . PRO A 1 83 ? -50.717 48.243 3.780 1.00 19.44 331 PRO A N 1
ATOM 622 C CA . PRO A 1 83 ? -49.928 48.916 4.827 1.00 20.50 331 PRO A CA 1
ATOM 623 C C . PRO A 1 83 ? -50.506 50.277 5.212 1.00 21.27 331 PRO A C 1
ATOM 624 O O . PRO A 1 83 ? -51.347 50.808 4.499 1.00 24.30 331 PRO A O 1
ATOM 628 N N . GLY A 1 84 ? -50.075 50.853 6.329 1.00 16.22 332 GLY A N 1
ATOM 629 C CA . GLY A 1 84 ? -50.408 52.232 6.589 1.00 18.10 332 GLY A CA 1
ATOM 630 C C . GLY A 1 84 ? -49.529 53.031 5.623 1.00 20.28 332 GLY A C 1
ATOM 631 O O . GLY A 1 84 ? -48.463 52.594 5.254 1.00 22.68 332 GLY A O 1
ATOM 632 N N . ARG A 1 85 ? -49.978 54.188 5.204 1.00 19.51 333 ARG A N 1
ATOM 633 C CA A ARG A 1 85 ? -49.196 55.062 4.322 0.46 20.07 333 ARG A CA 1
ATOM 634 C CA B ARG A 1 85 ? -49.161 55.037 4.361 0.54 20.00 333 ARG A CA 1
ATOM 635 C C . ARG A 1 85 ? -48.985 56.363 5.060 1.00 18.29 333 ARG A C 1
ATOM 636 O O . ARG A 1 85 ? -49.949 57.084 5.305 1.00 25.18 333 ARG A O 1
ATOM 651 N N . PHE A 1 86 ? -47.747 56.665 5.421 1.00 17.31 334 PHE A N 1
ATOM 652 C CA . PHE A 1 86 ? -47.431 57.860 6.168 1.00 12.72 334 PHE A CA 1
ATOM 653 C C . PHE A 1 86 ? -46.582 58.747 5.281 1.00 17.45 334 PHE A C 1
ATOM 654 O O . PHE A 1 86 ? -45.549 58.279 4.724 1.00 18.14 334 PHE A O 1
ATOM 662 N N . VAL A 1 87 ? -47.008 60.007 5.141 1.00 16.45 335 VAL A N 1
ATOM 663 C CA . VAL A 1 87 ? -46.267 60.965 4.296 1.00 17.98 335 VAL A CA 1
ATOM 664 C C . VAL A 1 87 ? -45.385 61.907 5.101 1.00 16.99 335 VAL A C 1
ATOM 665 O O . VAL A 1 87 ? -45.871 62.723 5.894 1.00 18.45 335 VAL A O 1
ATOM 669 N N . TYR A 1 88 ? -44.076 61.776 4.955 1.00 17.07 336 TYR A N 1
ATOM 670 C CA . TYR A 1 88 ? -43.189 62.796 5.532 1.00 19.77 336 TYR A CA 1
ATOM 671 C C . TYR A 1 88 ? -43.175 64.054 4.668 1.00 22.30 336 TYR A C 1
ATOM 672 O O . TYR A 1 88 ? -43.125 63.962 3.446 1.00 22.11 336 TYR A O 1
ATOM 681 N N . THR A 1 89 ? -43.208 65.215 5.325 1.00 16.19 337 THR A N 1
ATOM 682 C CA . THR A 1 89 ? -43.462 66.484 4.693 1.00 20.87 337 THR A CA 1
ATOM 683 C C . THR A 1 89 ? -42.360 67.443 5.054 1.00 23.54 337 THR A C 1
ATOM 684 O O . THR A 1 89 ? -41.916 67.467 6.205 1.00 19.80 337 THR A O 1
ATOM 688 N N . ALA A 1 90 ? -41.896 68.221 4.072 1.00 23.70 338 ALA A N 1
ATOM 689 C CA . ALA A 1 90 ? -40.861 69.218 4.299 1.00 25.44 338 ALA A CA 1
ATOM 690 C C . ALA A 1 90 ? -41.419 70.301 5.215 1.00 25.12 338 ALA A C 1
ATOM 691 O O . ALA A 1 90 ? -42.603 70.593 5.188 1.00 24.16 338 ALA A O 1
ATOM 693 N N . LEU A 1 91 ? -40.568 70.926 6.011 1.00 22.94 339 LEU A N 1
ATOM 694 C CA . LEU A 1 91 ? -41.060 71.949 6.941 1.00 28.29 339 LEU A CA 1
ATOM 695 C C . LEU A 1 91 ? -41.587 73.175 6.196 1.00 30.52 339 LEU A C 1
ATOM 696 O O . LEU A 1 91 ? -41.026 73.542 5.177 1.00 31.78 339 LEU A O 1
ATOM 701 N N . ASN A 1 92 ? -42.678 73.749 6.705 1.00 30.97 340 ASN A N 1
ATOM 702 C CA A ASN A 1 92 ? -43.264 74.994 6.198 0.55 33.35 340 ASN A CA 1
ATOM 703 C CA B ASN A 1 92 ? -43.252 74.996 6.183 0.45 33.36 340 ASN A CA 1
ATOM 704 C C . ASN A 1 92 ? -42.949 76.138 7.158 1.00 36.05 340 ASN A C 1
ATOM 705 O O . ASN A 1 92 ? -41.900 76.149 7.805 1.00 33.20 340 ASN A O 1
ATOM 714 N N . GLU A 1 93 ? -43.862 77.094 7.282 1.00 32.46 341 GLU A N 1
ATOM 715 C CA . GLU A 1 93 ? -43.640 78.213 8.195 1.00 31.82 341 GLU A CA 1
ATOM 716 C C . GLU A 1 93 ? -43.655 77.737 9.666 1.00 30.17 341 GLU A C 1
ATOM 717 O O . GLU A 1 93 ? -44.377 76.805 10.010 1.00 26.06 341 GLU A O 1
ATOM 723 N N . PRO A 1 94 ? -42.865 78.386 10.539 1.00 29.11 342 PRO A N 1
ATOM 724 C CA . PRO A 1 94 ? -42.876 77.989 11.957 1.00 25.98 342 PRO A CA 1
ATOM 725 C C . PRO A 1 94 ? -44.249 78.184 12.621 1.00 26.42 342 PRO A C 1
ATOM 726 O O . PRO A 1 94 ? -44.882 79.199 12.388 1.00 24.63 342 PRO A O 1
ATOM 730 N N . THR A 1 95 ? -44.707 77.233 13.424 1.00 21.96 343 THR A N 1
ATOM 731 C CA . THR A 1 95 ? -45.950 77.414 14.149 1.00 22.31 343 THR A CA 1
ATOM 732 C C . THR A 1 95 ? -45.639 77.338 15.614 1.00 24.28 343 THR A C 1
ATOM 733 O O . THR A 1 95 ? -44.574 76.854 16.001 1.00 20.02 343 THR A O 1
ATOM 737 N N . ILE A 1 96 ? -46.581 77.761 16.447 1.00 22.07 344 ILE A N 1
ATOM 738 C CA . ILE A 1 96 ? -46.434 77.579 17.900 1.00 25.80 344 ILE A CA 1
ATOM 739 C C . ILE A 1 96 ? -46.229 76.122 18.316 1.00 24.23 344 ILE A C 1
ATOM 740 O O . ILE A 1 96 ? -45.321 75.797 19.105 1.00 20.82 344 ILE A O 1
ATOM 745 N N . ASP A 1 97 ? -47.071 75.221 17.821 1.00 20.80 345 ASP A N 1
ATOM 746 C CA . ASP A 1 97 ? -46.966 73.828 18.247 1.00 22.18 345 ASP A CA 1
ATOM 747 C C . ASP A 1 97 ? -45.673 73.170 17.814 1.00 19.84 345 ASP A C 1
ATOM 748 O O . ASP A 1 97 ? -45.127 72.348 18.536 1.00 19.10 345 ASP A O 1
ATOM 753 N N . TYR A 1 98 ? -45.211 73.502 16.620 1.00 17.66 346 TYR A N 1
ATOM 754 C CA . TYR A 1 98 ? -43.977 72.897 16.161 1.00 17.40 346 TYR A CA 1
ATOM 755 C C . TYR A 1 98 ? -42.817 73.403 17.035 1.00 17.60 346 TYR A C 1
ATOM 756 O O . TYR A 1 98 ? -41.951 72.631 17.422 1.00 20.04 346 TYR A O 1
ATOM 765 N N . GLY A 1 99 ? -42.832 74.689 17.373 1.00 18.53 347 GLY A N 1
ATOM 766 C CA . GLY A 1 99 ? -41.790 75.254 18.226 1.00 20.09 347 GLY A CA 1
ATOM 767 C C . GLY A 1 99 ? -41.757 74.550 19.568 1.00 20.92 347 GLY A C 1
ATOM 768 O O . GLY A 1 99 ? -40.685 74.156 20.106 1.00 18.51 347 GLY A O 1
ATOM 769 N N . PHE A 1 100 ? -42.931 74.333 20.129 1.00 18.60 348 PHE A N 1
ATOM 770 C CA . PHE A 1 100 ? -42.970 73.592 21.390 1.00 18.78 348 PHE A CA 1
ATOM 771 C C . PHE A 1 100 ? -42.496 72.168 21.245 1.00 18.95 348 PHE A C 1
ATOM 772 O O . PHE A 1 100 ? -41.849 71.640 22.144 1.00 19.74 348 PHE A O 1
ATOM 780 N N . GLN A 1 101 ? -42.838 71.515 20.133 1.00 18.97 349 GLN A N 1
ATOM 781 C CA . GLN A 1 101 ? -42.396 70.130 19.936 1.00 22.90 349 GLN A CA 1
ATOM 782 C C . GLN A 1 101 ? -40.863 70.094 19.882 1.00 23.35 349 GLN A C 1
ATOM 783 O O . GLN A 1 101 ? -40.212 69.191 20.447 1.00 18.85 349 GLN A O 1
ATOM 789 N N . ARG A 1 102 ? -40.275 71.083 19.203 1.00 17.56 350 ARG A N 1
ATOM 790 C CA . ARG A 1 102 ? -38.813 71.137 19.165 1.00 18.09 350 ARG A CA 1
ATOM 791 C C . ARG A 1 102 ? -38.242 71.298 20.582 1.00 15.58 350 ARG A C 1
ATOM 792 O O . ARG A 1 102 ? -37.297 70.630 20.938 1.00 21.53 350 ARG A O 1
ATOM 800 N N . LEU A 1 103 ? -38.785 72.208 21.367 1.00 18.22 351 LEU A N 1
ATOM 801 C CA . LEU A 1 103 ? -38.237 72.412 22.726 1.00 18.01 351 LEU A CA 1
ATOM 802 C C . LEU A 1 103 ? -38.413 71.180 23.601 1.00 23.97 351 LEU A C 1
ATOM 803 O O . LEU A 1 103 ? -37.529 70.848 24.389 1.00 20.07 351 LEU A O 1
ATOM 808 N N . GLN A 1 104 ? -39.550 70.504 23.468 1.00 22.58 352 GLN A N 1
ATOM 809 C CA . GLN A 1 104 ? -39.779 69.262 24.244 1.00 21.94 352 GLN A CA 1
ATOM 810 C C . GLN A 1 104 ? -38.632 68.261 24.018 1.00 25.08 352 GLN A C 1
ATOM 811 O O . GLN A 1 104 ? -38.182 67.602 24.943 1.00 26.03 352 GLN A O 1
ATOM 817 N N . LYS A 1 105 ? -38.137 68.161 22.788 1.00 23.94 353 LYS A N 1
ATOM 818 C CA . LYS A 1 105 ? -37.028 67.290 22.487 1.00 24.88 353 LYS A CA 1
ATOM 819 C C . LYS A 1 105 ? -35.639 67.713 23.035 1.00 28.54 353 LYS A C 1
ATOM 820 O O . LYS A 1 105 ? -34.807 66.875 23.360 1.00 25.26 353 LYS A O 1
ATOM 826 N N . VAL A 1 106 ? -35.350 68.996 23.128 1.00 21.22 354 VAL A N 1
ATOM 827 C CA . VAL A 1 106 ? -33.991 69.345 23.578 1.00 17.84 354 VAL A CA 1
ATOM 828 C C . VAL A 1 106 ? -33.823 70.051 24.903 1.00 19.33 354 VAL A C 1
ATOM 829 O O . VAL A 1 106 ? -32.691 70.258 25.326 1.00 21.45 354 VAL A O 1
ATOM 833 N N . ILE A 1 107 ? -34.902 70.492 25.537 1.00 15.29 355 ILE A N 1
ATOM 834 C CA . ILE A 1 107 ? -34.766 71.236 26.792 1.00 16.97 355 ILE A CA 1
ATOM 835 C C . ILE A 1 107 ? -34.220 70.272 27.814 1.00 19.20 355 ILE A C 1
ATOM 836 O O . ILE A 1 107 ? -34.711 69.157 27.917 1.00 19.19 355 ILE A O 1
ATOM 841 N N . PRO A 1 108 ? -33.178 70.674 28.553 1.00 17.52 356 PRO A N 1
ATOM 842 C CA . PRO A 1 108 ? -32.581 69.737 29.508 1.00 19.71 356 PRO A CA 1
ATOM 843 C C . PRO A 1 108 ? -33.596 69.262 30.543 1.00 20.05 356 PRO A C 1
ATOM 844 O O . PRO A 1 108 ? -34.403 70.064 30.988 1.00 19.47 356 PRO A O 1
ATOM 848 N N . ARG A 1 109 ? -33.508 67.989 30.885 1.00 18.69 357 ARG A N 1
ATOM 849 C CA A ARG A 1 109 ? -34.363 67.332 31.876 0.49 23.42 357 ARG A CA 1
ATOM 850 C CA B ARG A 1 109 ? -34.399 67.432 31.887 0.51 23.37 357 ARG A CA 1
ATOM 851 C C . ARG A 1 109 ? -33.665 67.307 33.228 1.00 25.27 357 ARG A C 1
ATOM 852 O O . ARG A 1 109 ? -32.451 67.140 33.282 1.00 25.19 357 ARG A O 1
ATOM 867 N N . HIS A 1 110 ? -34.424 67.419 34.313 1.00 26.30 358 HIS A N 1
ATOM 868 C CA . HIS A 1 110 ? -33.853 67.372 35.660 1.00 25.78 358 HIS A CA 1
ATOM 869 C C . HIS A 1 110 ? -34.388 66.111 36.352 1.00 30.90 358 HIS A C 1
ATOM 870 O O . HIS A 1 110 ? -35.431 65.607 35.970 1.00 26.00 358 HIS A O 1
ATOM 877 N N . PRO A 1 111 ? -33.655 65.590 37.353 1.00 35.53 359 PRO A N 1
ATOM 878 C CA . PRO A 1 111 ? -34.181 64.435 38.093 1.00 38.02 359 PRO A CA 1
ATOM 879 C C . PRO A 1 111 ? -35.567 64.774 38.664 1.00 30.75 359 PRO A C 1
ATOM 880 O O . PRO A 1 111 ? -35.756 65.850 39.251 1.00 34.25 359 PRO A O 1
ATOM 884 N N . GLY A 1 112 ? -36.533 63.893 38.454 1.00 36.71 360 GLY A N 1
ATOM 885 C CA . GLY A 1 112 ? -37.858 64.114 39.002 1.00 34.51 360 GLY A CA 1
ATOM 886 C C . GLY A 1 112 ? -38.793 64.870 38.070 1.00 43.37 360 GLY A C 1
ATOM 887 O O . GLY A 1 112 ? -39.900 65.224 38.482 1.00 37.89 360 GLY A O 1
ATOM 888 N N . ASP A 1 113 ? -38.362 65.122 36.824 1.00 30.84 361 ASP A N 1
ATOM 889 C CA . ASP A 1 113 ? -39.250 65.729 35.819 1.00 33.26 361 ASP A CA 1
ATOM 890 C C . ASP A 1 113 ? -40.314 64.737 35.336 1.00 34.59 361 ASP A C 1
ATOM 891 O O . ASP A 1 113 ? -40.057 63.540 35.243 1.00 37.11 361 ASP A O 1
ATOM 896 N N . PRO A 1 114 ? -41.500 65.253 34.969 1.00 35.11 362 PRO A N 1
ATOM 897 C CA . PRO A 1 114 ? -42.514 64.419 34.317 1.00 32.47 362 PRO A CA 1
ATOM 898 C C . PRO A 1 114 ? -41.960 63.999 32.980 1.00 43.35 362 PRO A C 1
ATOM 899 O O . PRO A 1 114 ? -41.024 64.646 32.487 1.00 35.06 362 PRO A O 1
ATOM 903 N N . GLU A 1 115 ? -42.489 62.934 32.395 1.00 34.72 363 GLU A N 1
ATOM 904 C CA . GLU A 1 115 ? -41.992 62.518 31.087 1.00 40.63 363 GLU A CA 1
ATOM 905 C C . GLU A 1 115 ? -42.192 63.619 30.055 1.00 38.42 363 GLU A C 1
ATOM 906 O O . GLU A 1 115 ? -41.413 63.731 29.115 1.00 36.91 363 GLU A O 1
ATOM 912 N N . ARG A 1 116 ? -43.262 64.403 30.216 1.00 33.85 364 ARG A N 1
ATOM 913 C CA . ARG A 1 116 ? -43.559 65.493 29.286 1.00 36.92 364 ARG A CA 1
ATOM 914 C C . ARG A 1 116 ? -43.537 66.812 30.033 1.00 42.54 364 ARG A C 1
ATOM 915 O O . ARG A 1 116 ? -44.335 67.009 30.963 1.00 37.63 364 ARG A O 1
ATOM 923 N N . LEU A 1 117 ? -42.640 67.734 29.661 1.00 27.31 365 LEU A N 1
ATOM 924 C CA . LEU A 1 117 ? -42.606 68.979 30.400 1.00 26.99 365 LEU A CA 1
ATOM 925 C C . LEU A 1 117 ? -43.812 69.813 29.983 1.00 27.91 365 LEU A C 1
ATOM 926 O O . LEU A 1 117 ? -44.188 69.828 28.820 1.00 29.66 365 LEU A O 1
ATOM 931 N N . PRO A 1 118 ? -44.427 70.501 30.941 1.00 34.39 366 PRO A N 1
ATOM 932 C CA . PRO A 1 118 ? -45.493 71.470 30.630 1.00 35.06 366 PRO A CA 1
ATOM 933 C C . PRO A 1 118 ? -44.966 72.653 29.785 1.00 33.05 366 PRO A C 1
ATOM 934 O O . PRO A 1 118 ? -43.794 73.003 29.903 1.00 27.52 366 PRO A O 1
ATOM 938 N N . LYS A 1 119 ? -45.835 73.295 29.013 1.00 27.91 367 LYS A N 1
ATOM 939 C CA . LYS A 1 119 ? -45.424 74.397 28.154 1.00 29.80 367 LYS A CA 1
ATOM 940 C C . LYS A 1 119 ? -44.722 75.494 28.934 1.00 31.97 367 LYS A C 1
ATOM 941 O O . LYS A 1 119 ? -43.742 76.079 28.457 1.00 26.04 367 LYS A O 1
ATOM 947 N N . GLU A 1 120 ? -45.232 75.803 30.130 1.00 26.66 368 GLU A N 1
ATOM 948 C CA . GLU A 1 120 ? -44.681 76.905 30.900 1.00 28.73 368 GLU A CA 1
ATOM 949 C C . GLU A 1 120 ? -43.255 76.585 31.313 1.00 27.84 368 GLU A C 1
ATOM 950 O O . GLU A 1 120 ? -42.436 77.489 31.473 1.00 28.60 368 GLU A O 1
ATOM 956 N N . VAL A 1 121 ? -42.985 75.311 31.543 1.00 26.78 369 VAL A N 1
ATOM 957 C CA . VAL A 1 121 ? -41.661 74.852 31.966 1.00 23.95 369 VAL A CA 1
ATOM 958 C C . VAL A 1 121 ? -40.679 74.839 30.768 1.00 25.16 369 VAL A C 1
ATOM 959 O O . VAL A 1 121 ? -39.549 75.304 30.885 1.00 23.62 369 VAL A O 1
ATOM 963 N N . LEU A 1 122 ? -41.122 74.323 29.627 1.00 20.64 370 LEU A N 1
ATOM 964 C CA . LEU A 1 122 ? -40.335 74.498 28.403 1.00 30.63 370 LEU A CA 1
ATOM 965 C C . LEU A 1 122 ? -39.885 75.964 28.220 1.00 25.83 370 LEU A C 1
ATOM 966 O O . LEU A 1 122 ? -38.713 76.223 27.931 1.00 21.00 370 LEU A O 1
ATOM 971 N N . LEU A 1 123 ? -40.789 76.931 28.441 1.00 23.60 371 LEU A N 1
ATOM 972 C CA . LEU A 1 123 ? -40.477 78.336 28.165 1.00 22.89 371 LEU A CA 1
ATOM 973 C C . LEU A 1 123 ? -39.569 78.899 29.205 1.00 24.03 371 LEU A C 1
ATOM 974 O O . LEU A 1 123 ? -38.662 79.709 28.914 1.00 21.08 371 LEU A O 1
ATOM 979 N N . LYS A 1 124 ? -39.828 78.511 30.451 1.00 23.03 372 LYS A N 1
ATOM 980 C CA . LYS A 1 124 ? -39.005 79.002 31.556 1.00 24.37 372 LYS A CA 1
ATOM 981 C C . LYS A 1 124 ? -37.552 78.570 31.349 1.00 19.83 372 LYS A C 1
ATOM 982 O O . LYS A 1 124 ? -36.625 79.367 31.510 1.00 21.56 372 LYS A O 1
ATOM 988 N N . ARG A 1 125 ? -37.364 77.300 31.046 1.00 23.82 373 ARG A N 1
ATOM 989 C CA . ARG A 1 125 ? -36.014 76.772 30.808 1.00 23.68 373 ARG A CA 1
ATOM 990 C C . ARG A 1 125 ? -35.389 77.327 29.518 1.00 21.05 373 ARG A C 1
ATOM 991 O O . ARG A 1 125 ? -34.201 77.611 29.487 1.00 19.09 373 ARG A O 1
ATOM 999 N N . ALA A 1 126 ? -36.172 77.450 28.464 1.00 17.90 374 ALA A N 1
ATOM 1000 C CA . ALA A 1 126 ? -35.633 78.062 27.252 1.00 21.69 374 ALA A CA 1
ATOM 1001 C C . ALA A 1 126 ? -35.237 79.507 27.551 1.00 20.71 374 ALA A C 1
ATOM 1002 O O . ALA A 1 126 ? -34.191 79.974 27.112 1.00 17.45 374 ALA A O 1
ATOM 1004 N N . ALA A 1 127 ? -36.078 80.243 28.285 1.00 19.77 375 ALA A N 1
ATOM 1005 C CA . ALA A 1 127 ? -35.699 81.607 28.628 1.00 19.57 375 ALA A CA 1
ATOM 1006 C C . ALA A 1 127 ? -34.469 81.667 29.502 1.00 21.70 375 ALA A C 1
ATOM 1007 O O . ALA A 1 127 ? -33.622 82.529 29.280 1.00 19.39 375 ALA A O 1
ATOM 1009 N N . ASP A 1 128 ? -34.343 80.762 30.480 1.00 20.06 376 ASP A N 1
ATOM 1010 C CA . ASP A 1 128 ? -33.119 80.712 31.301 1.00 20.93 376 ASP A CA 1
ATOM 1011 C C . ASP A 1 128 ? -31.888 80.589 30.398 1.00 20.39 376 ASP A C 1
ATOM 1012 O O . ASP A 1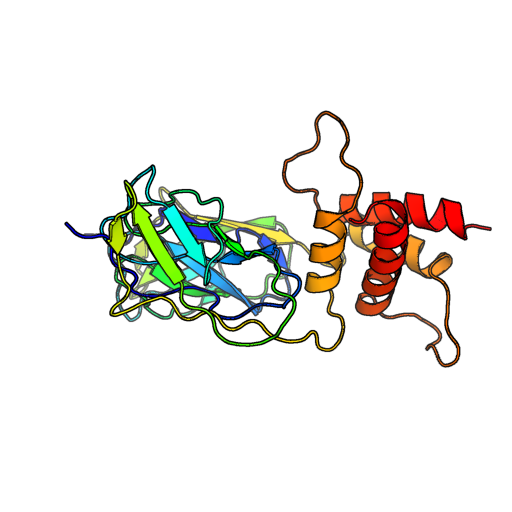 128 ? -30.877 81.294 30.579 1.00 18.78 376 ASP A O 1
ATOM 1017 N N . LEU A 1 129 ? -31.943 79.653 29.460 1.00 18.33 377 LEU A N 1
ATOM 1018 C CA . LEU A 1 129 ? -30.773 79.422 28.577 1.00 16.65 377 LEU A CA 1
ATOM 1019 C C . LEU A 1 129 ? -30.489 80.604 27.652 1.00 19.99 377 LEU A C 1
ATOM 1020 O O . LEU A 1 129 ? -29.316 80.973 27.441 1.00 18.40 377 LEU A O 1
ATOM 1025 N N . VAL A 1 130 ? -31.544 81.215 27.101 1.00 16.03 378 VAL A N 1
ATOM 1026 C CA . VAL A 1 130 ? -31.324 82.326 26.161 1.00 18.22 378 VAL A CA 1
ATOM 1027 C C . VAL A 1 130 ? -30.851 83.578 26.899 1.00 21.23 378 VAL A C 1
ATOM 1028 O O . VAL A 1 130 ? -30.038 84.338 26.390 1.00 20.89 378 VAL A O 1
ATOM 1032 N N . GLU A 1 131 ? -31.338 83.766 28.118 1.00 17.77 379 GLU A N 1
ATOM 1033 C CA . GLU A 1 131 ? -30.897 84.915 28.925 1.00 21.41 379 GLU A CA 1
ATOM 1034 C C . GLU A 1 131 ? -29.401 84.753 29.255 1.00 21.03 379 GLU A C 1
ATOM 1035 O O . GLU A 1 131 ? -28.652 85.748 29.322 1.00 20.15 379 GLU A O 1
ATOM 1041 N N . ALA A 1 132 ? -28.948 83.505 29.414 1.00 18.32 380 ALA A N 1
ATOM 1042 C CA . ALA A 1 132 ? -27.529 83.255 29.653 1.00 19.47 380 ALA A CA 1
ATOM 1043 C C . ALA A 1 132 ? -26.681 83.552 28.418 1.00 21.87 380 ALA A C 1
ATOM 1044 O O . ALA A 1 132 ? -25.487 83.750 28.530 1.00 21.16 380 ALA A O 1
ATOM 1046 N N . LEU A 1 133 ? -27.297 83.574 27.241 1.00 19.42 381 LEU A N 1
ATOM 1047 C CA . LEU A 1 133 ? -26.551 83.923 26.029 1.00 18.53 381 LEU A CA 1
ATOM 1048 C C . LEU A 1 133 ? -26.608 85.436 25.775 1.00 23.76 381 LEU A C 1
ATOM 1049 O O . LEU A 1 133 ? -25.604 86.064 25.446 1.00 21.63 381 LEU A O 1
ATOM 1054 N N . TYR A 1 134 ? -27.793 86.023 25.898 1.00 19.36 382 TYR A N 1
ATOM 1055 C CA . TYR A 1 134 ? -27.979 87.388 25.372 1.00 23.20 382 TYR A CA 1
ATOM 1056 C C . TYR A 1 134 ? -28.539 88.389 26.361 1.00 26.97 382 TYR A C 1
ATOM 1057 O O . TYR A 1 134 ? -28.672 89.557 26.027 1.00 28.41 382 TYR A O 1
ATOM 1066 N N . GLY A 1 135 ? -28.902 87.918 27.543 1.00 22.23 383 GLY A N 1
ATOM 1067 C CA . GLY A 1 135 ? -29.418 88.755 28.616 1.00 26.22 383 GLY A CA 1
ATOM 1068 C C . GLY A 1 135 ? -28.385 89.763 29.101 1.00 40.37 383 GLY A C 1
ATOM 1069 O O . GLY A 1 135 ? -27.282 89.403 29.455 1.00 41.18 383 GLY A O 1
ATOM 1070 N N . MET A 1 136 ? -28.793 91.030 29.110 1.00 54.69 384 MET A N 1
ATOM 1071 C CA . MET A 1 136 ? -27.954 92.228 29.283 1.00 53.04 384 MET A CA 1
ATOM 1072 C C . MET A 1 136 ? -27.106 92.264 30.570 1.00 58.35 384 MET A C 1
ATOM 1073 O O . MET A 1 136 ? -27.175 91.356 31.407 1.00 54.73 384 MET A O 1
ATOM 1078 N N . ALA B 1 4 ? -73.509 46.688 24.444 1.00 56.17 252 ALA B N 1
ATOM 1079 C CA . ALA B 1 4 ? -73.269 47.321 23.141 1.00 51.65 252 ALA B CA 1
ATOM 1080 C C . ALA B 1 4 ? -73.240 48.849 23.201 1.00 32.06 252 ALA B C 1
ATOM 1081 O O . ALA B 1 4 ? -73.461 49.520 22.183 1.00 36.50 252 ALA B O 1
ATOM 1083 N N . THR B 1 5 ? -73.011 49.423 24.374 1.00 29.90 253 THR B N 1
ATOM 1084 C CA . THR B 1 5 ? -72.977 50.878 24.402 1.00 32.71 253 THR B CA 1
ATOM 1085 C C . THR B 1 5 ? -71.551 51.403 24.095 1.00 27.94 253 THR B C 1
ATOM 1086 O O . THR B 1 5 ? -70.540 50.751 24.391 1.00 27.42 253 THR B O 1
ATOM 1090 N N . PRO B 1 6 ? -71.484 52.565 23.477 1.00 27.22 254 PRO B N 1
ATOM 1091 C CA . PRO B 1 6 ? -70.179 53.145 23.163 1.00 24.22 254 PRO B CA 1
ATOM 1092 C C . PRO B 1 6 ? -69.422 53.349 24.450 1.00 29.38 254 PRO B C 1
ATOM 1093 O O . PRO B 1 6 ? -70.012 53.651 25.495 1.00 27.13 254 PRO B O 1
ATOM 1097 N N . CYS B 1 7 ? -68.113 53.132 24.404 1.00 22.30 255 CYS B N 1
ATOM 1098 C CA A CYS B 1 7 ? -67.284 53.227 25.569 0.54 22.70 255 CYS B CA 1
ATOM 1099 C CA B CYS B 1 7 ? -67.332 53.404 25.577 0.46 22.63 255 CYS B CA 1
ATOM 1100 C C . CYS B 1 7 ? -65.979 53.947 25.155 1.00 23.83 255 CYS B C 1
ATOM 1101 O O . CYS B 1 7 ? -65.455 53.650 24.070 1.00 23.34 255 CYS B O 1
ATOM 1106 N N . ILE B 1 8 ? -65.436 54.813 26.002 1.00 21.12 256 ILE B N 1
ATOM 1107 C CA . ILE B 1 8 ? -64.132 55.422 25.704 1.00 21.26 256 ILE B CA 1
ATOM 1108 C C . ILE B 1 8 ? -63.011 54.732 26.465 1.00 25.11 256 ILE B C 1
ATOM 1109 O O . ILE B 1 8 ? -63.041 54.656 27.697 1.00 20.86 256 ILE B O 1
ATOM 1114 N N . LYS B 1 9 ? -61.991 54.265 25.740 1.00 21.93 257 LYS B N 1
ATOM 1115 C CA . LYS B 1 9 ? -60.809 53.712 26.405 1.00 19.92 257 LYS B CA 1
ATOM 1116 C C . LYS B 1 9 ? -59.624 54.666 26.442 1.00 24.85 257 LYS B C 1
ATOM 1117 O O . LYS B 1 9 ? -58.836 54.640 27.388 1.00 26.85 257 LYS B O 1
ATOM 1123 N N . ALA B 1 10 ? -59.460 55.503 25.417 1.00 20.46 258 ALA B N 1
ATOM 1124 C CA . ALA B 1 10 ? -58.342 56.460 25.412 1.00 20.44 258 ALA B CA 1
ATOM 1125 C C . ALA B 1 10 ? -58.593 57.598 24.447 1.00 21.50 258 ALA B C 1
ATOM 1126 O O . ALA B 1 10 ? -59.429 57.487 23.559 1.00 20.74 258 ALA B O 1
ATOM 1128 N N . ILE B 1 11 ? -57.873 58.700 24.637 1.00 17.18 259 ILE B N 1
ATOM 1129 C CA . ILE B 1 11 ? -57.999 59.897 23.821 1.00 19.35 259 ILE B CA 1
ATOM 1130 C C . ILE B 1 11 ? -56.580 60.406 23.526 1.00 23.66 259 ILE B C 1
ATOM 1131 O O . ILE B 1 11 ? -55.759 60.542 24.429 1.00 21.71 259 ILE B O 1
ATOM 1136 N N . SER B 1 12 ? -56.304 60.695 22.269 1.00 17.05 260 SER B N 1
ATOM 1137 C CA . SER B 1 12 ? -54.966 61.118 21.879 1.00 16.99 260 SER B CA 1
ATOM 1138 C C . SER B 1 12 ? -55.027 62.202 20.801 1.00 16.27 260 SER B C 1
ATOM 1139 O O . SER B 1 12 ? -55.683 62.020 19.785 1.00 19.32 260 SER B O 1
ATOM 1142 N N . PRO B 1 13 ? -54.356 63.350 21.011 1.00 17.71 261 PRO B N 1
ATOM 1143 C CA . PRO B 1 13 ? -53.704 63.744 22.263 1.00 19.42 261 PRO B CA 1
ATOM 1144 C C . PRO B 1 13 ? -54.745 63.991 23.357 1.00 20.09 261 PRO B C 1
ATOM 1145 O O . PRO B 1 13 ? -55.952 64.042 23.102 1.00 19.05 261 PRO B O 1
ATOM 1149 N N . SER B 1 14 ? -54.246 64.190 24.561 1.00 17.08 262 SER B N 1
ATOM 1150 C CA . SER B 1 14 ? -55.027 64.395 25.773 1.00 21.96 262 SER B CA 1
ATOM 1151 C C . SER B 1 14 ? -55.033 65.883 26.222 1.00 19.28 262 SER B C 1
ATOM 1152 O O . SER B 1 14 ? -55.538 66.210 27.312 1.00 19.89 262 SER B O 1
ATOM 1155 N N . GLU B 1 15 ? -54.466 66.784 25.411 1.00 17.53 263 GLU B N 1
ATOM 1156 C CA . GLU B 1 15 ? -54.413 68.200 25.759 1.00 15.82 263 GLU B CA 1
ATOM 1157 C C . GLU B 1 15 ? -54.425 69.01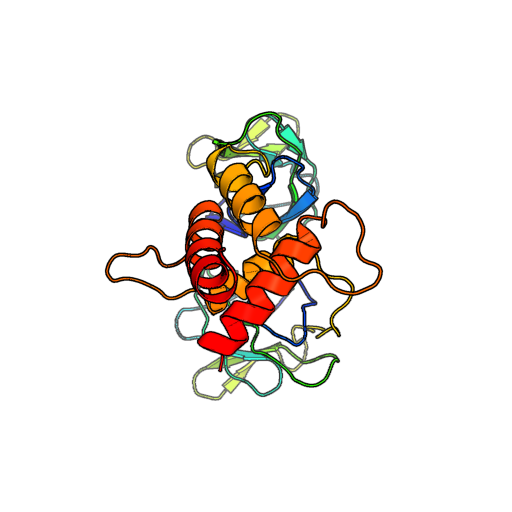8 24.486 1.00 17.72 263 GLU B C 1
ATOM 1158 O O . GLU B 1 15 ? -54.130 68.500 23.403 1.00 18.69 263 GLU B O 1
ATOM 1164 N N . GLY B 1 16 ? -54.788 70.279 24.609 1.00 16.69 264 GLY B N 1
ATOM 1165 C CA . GLY B 1 16 ? -54.846 71.180 23.464 1.00 15.99 264 GLY B CA 1
ATOM 1166 C C . GLY B 1 16 ? -55.091 72.590 23.938 1.00 18.01 264 GLY B C 1
ATOM 1167 O O . GLY B 1 16 ? -55.321 72.796 25.135 1.00 18.33 264 GLY B O 1
ATOM 1168 N N . TRP B 1 17 ? -55.073 73.559 23.006 1.00 15.09 265 TRP B N 1
ATOM 1169 C CA . TRP B 1 17 ? -55.271 74.955 23.344 1.00 18.03 265 TRP B CA 1
ATOM 1170 C C . TRP B 1 17 ? -56.760 75.266 23.394 1.00 19.54 265 TRP B C 1
ATOM 1171 O O . TRP B 1 17 ? -57.574 74.614 22.728 1.00 19.41 265 TRP B O 1
ATOM 1182 N N . THR B 1 18 ? -57.084 76.262 24.199 1.00 20.02 266 THR B N 1
ATOM 1183 C CA . THR B 1 18 ? -58.475 76.753 24.329 1.00 21.94 266 THR B CA 1
ATOM 1184 C C . THR B 1 18 ? -59.113 77.252 23.037 1.00 26.20 266 THR B C 1
ATOM 1185 O O . THR B 1 18 ? -60.334 77.313 22.914 1.00 24.60 266 THR B O 1
ATOM 1189 N N . THR B 1 19 ? -58.303 77.579 22.055 1.00 21.75 267 THR B N 1
ATOM 1190 C CA . THR B 1 19 ? -58.816 78.030 20.783 1.00 24.96 267 THR B CA 1
ATOM 1191 C C . THR B 1 19 ? -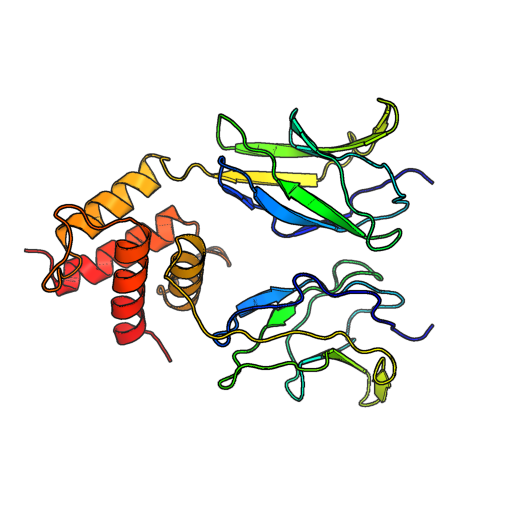59.376 76.875 19.962 1.00 23.40 267 THR B C 1
ATOM 1192 O O . THR B 1 19 ? -60.005 77.105 18.925 1.00 25.43 267 THR B O 1
ATOM 1196 N N . GLY B 1 20 ? -59.137 75.635 20.413 1.00 20.68 268 GLY B N 1
ATOM 1197 C CA . GLY B 1 20 ? -59.636 74.440 19.746 1.00 19.78 268 GLY B CA 1
ATOM 1198 C C . GLY B 1 20 ? -59.041 74.178 18.381 1.00 26.54 268 GLY B C 1
ATOM 1199 O O . GLY B 1 20 ? -58.062 74.819 18.010 1.00 24.95 268 GLY B O 1
ATOM 1200 N N . GLY B 1 21 ? -59.633 73.251 17.630 1.00 25.07 269 GLY B N 1
ATOM 1201 C CA . GLY B 1 21 ? -59.177 72.925 16.288 1.00 23.71 269 GLY B CA 1
ATOM 1202 C C . GLY B 1 21 ? -58.101 71.862 16.220 1.00 28.69 269 GLY B C 1
ATOM 1203 O O . GLY B 1 21 ? -57.495 71.685 15.182 1.00 33.36 269 GLY B O 1
ATOM 1204 N N . ALA B 1 22 ? -57.837 71.161 17.316 1.00 20.14 270 ALA B N 1
ATOM 1205 C CA . ALA B 1 22 ? -56.879 70.049 17.265 1.00 24.64 270 ALA B CA 1
ATOM 1206 C C . ALA B 1 22 ? -57.543 68.751 16.861 1.00 23.90 270 ALA B C 1
ATOM 1207 O O . ALA B 1 22 ? -58.631 68.430 17.362 1.00 17.30 270 ALA B O 1
ATOM 1209 N N . THR B 1 23 ? -56.895 67.964 16.006 1.00 18.83 271 THR B N 1
ATOM 1210 C CA . THR B 1 23 ? -57.417 66.650 15.683 1.00 20.30 271 THR B CA 1
ATOM 1211 C C . THR B 1 23 ? -57.190 65.694 16.847 1.00 23.64 271 THR B C 1
ATOM 1212 O O . THR B 1 23 ? -56.068 65.536 17.349 1.00 17.28 271 THR B O 1
ATOM 1216 N N . VAL B 1 24 ? -58.250 65.043 17.297 1.00 16.50 272 VAL B N 1
ATOM 1217 C CA . VAL B 1 24 ? -58.122 64.074 18.385 1.00 15.62 272 VAL B CA 1
ATOM 1218 C C . VAL B 1 24 ? -58.762 62.770 17.974 1.00 19.84 272 VAL B C 1
ATOM 1219 O O . VAL B 1 24 ? -59.828 62.770 17.343 1.00 18.74 272 VAL B O 1
ATOM 1223 N N . ILE B 1 25 ? -58.097 61.661 18.288 1.00 17.37 273 ILE B N 1
ATOM 1224 C CA . ILE B 1 25 ? -58.642 60.335 18.101 1.00 15.31 273 ILE B CA 1
ATOM 1225 C C . ILE B 1 25 ? -59.164 59.802 19.419 1.00 17.82 273 ILE B C 1
ATOM 1226 O O . ILE B 1 25 ? -58.482 59.855 20.441 1.00 17.69 273 ILE B O 1
ATOM 1231 N N . ILE B 1 26 ? -60.394 59.315 19.398 1.00 16.28 274 ILE B N 1
ATOM 1232 C CA . ILE B 1 26 ? -60.984 58.662 20.562 1.00 19.37 274 ILE B CA 1
ATOM 1233 C C . ILE B 1 26 ? -61.053 57.181 20.281 1.00 18.92 274 ILE B C 1
ATOM 1234 O O . ILE B 1 26 ? -61.642 56.751 19.285 1.00 17.16 274 ILE B O 1
ATOM 1239 N N . ILE B 1 27 ? -60.441 56.396 21.159 1.00 16.73 275 ILE B N 1
ATOM 1240 C CA . ILE B 1 27 ? -60.367 54.956 20.983 1.00 15.97 275 ILE B CA 1
ATOM 1241 C C . ILE B 1 27 ? -61.315 54.303 21.994 1.00 18.00 275 ILE B C 1
ATOM 1242 O O . ILE B 1 27 ? -61.371 54.741 23.141 1.00 19.79 275 ILE B O 1
ATOM 1247 N N . GLY B 1 28 ? -62.035 53.264 21.580 1.00 19.87 276 GLY B N 1
ATOM 1248 C CA . GLY B 1 28 ? -62.942 52.569 22.503 1.00 20.72 276 GLY B CA 1
ATOM 1249 C C . GLY B 1 28 ? -63.667 51.448 21.799 1.00 24.85 276 GLY B C 1
ATOM 1250 O O . GLY B 1 28 ? -63.090 50.772 20.930 1.00 21.94 276 GLY B O 1
ATOM 1251 N N . ASP B 1 29 ? -64.926 51.221 22.174 1.00 22.82 277 ASP B N 1
ATOM 1252 C CA . ASP B 1 29 ? -65.739 50.140 21.598 1.00 25.07 277 ASP B CA 1
ATOM 1253 C C . ASP B 1 29 ? -67.138 50.631 21.235 1.00 24.63 277 ASP B C 1
ATOM 1254 O O . ASP B 1 29 ? -67.673 51.545 21.882 1.00 24.99 277 ASP B O 1
ATOM 1259 N N . ASN B 1 30 ? -67.722 49.989 20.229 1.00 25.02 278 ASN B N 1
ATOM 1260 C CA . ASN B 1 30 ? -69.105 50.196 19.863 1.00 28.63 278 ASN B CA 1
ATOM 1261 C C . ASN B 1 30 ? -69.434 51.572 19.288 1.00 33.06 278 ASN B C 1
ATOM 1262 O O . ASN B 1 30 ? -70.527 52.089 19.522 1.00 27.07 278 ASN B O 1
ATOM 1267 N N . PHE B 1 31 ? -68.506 52.155 18.527 1.00 24.65 279 PHE B N 1
ATOM 1268 C CA . PHE B 1 31 ? -68.746 53.423 17.849 1.00 22.26 279 PHE B CA 1
ATOM 1269 C C . PHE B 1 31 ? -69.472 53.208 16.531 1.00 25.33 279 PHE B C 1
ATOM 1270 O O . PHE B 1 31 ? -69.404 52.130 15.978 1.00 26.79 279 PHE B O 1
ATOM 1278 N N . PHE B 1 32 ? -70.147 54.243 16.034 1.00 24.51 280 PHE B N 1
ATOM 1279 C CA . PHE B 1 32 ? -70.944 54.157 14.817 1.00 25.76 280 PHE B CA 1
ATOM 1280 C C . PHE B 1 32 ? -71.078 55.513 14.203 1.00 27.64 280 PHE B C 1
ATOM 1281 O O . PHE B 1 32 ? -70.774 56.524 14.847 1.00 28.33 280 PHE B O 1
ATOM 1289 N N . ASP B 1 33 ? -71.558 55.568 12.963 1.00 25.48 281 ASP B N 1
ATOM 1290 C CA . ASP B 1 33 ? -71.667 56.834 12.255 1.00 24.50 281 ASP B CA 1
ATOM 1291 C C . ASP B 1 33 ? -72.758 57.689 12.940 1.00 32.39 281 ASP B C 1
ATOM 1292 O O . ASP B 1 33 ? -73.816 57.175 13.268 1.00 32.00 281 ASP B O 1
ATOM 1297 N N . GLY B 1 34 ? -72.483 58.967 13.175 1.00 24.25 282 GLY B N 1
ATOM 1298 C CA . GLY B 1 34 ? -73.451 59.863 13.811 1.00 28.01 282 GLY B CA 1
ATOM 1299 C C . GLY B 1 34 ? -73.188 60.167 15.288 1.00 26.34 282 GLY B C 1
ATOM 1300 O O . GLY B 1 34 ? -73.759 61.097 15.848 1.00 23.08 282 GLY B O 1
ATOM 1301 N N . LEU B 1 35 ? -72.336 59.364 15.930 1.00 21.99 283 LEU B N 1
ATOM 1302 C CA . LEU B 1 35 ? -72.017 59.562 17.325 1.00 22.10 283 LEU B CA 1
ATOM 1303 C C . LEU B 1 35 ? -71.388 60.935 17.537 1.00 21.45 283 LEU B C 1
ATOM 1304 O O . LEU B 1 35 ? -70.544 61.373 16.749 1.00 23.85 283 LEU B O 1
ATOM 1309 N N . GLN B 1 36 ? -71.812 61.647 18.583 1.00 17.66 284 GLN B N 1
ATOM 1310 C CA A GLN B 1 36 ? -71.251 62.961 18.897 0.66 18.58 284 GLN B CA 1
ATOM 1311 C CA B GLN B 1 36 ? -71.236 62.951 18.878 0.34 18.75 284 GLN B CA 1
ATOM 1312 C C . GLN B 1 36 ? -70.372 62.866 20.134 1.00 16.78 284 GLN B C 1
ATOM 1313 O O . GLN B 1 36 ? -70.471 61.895 20.890 1.00 17.06 284 GLN B O 1
ATOM 1324 N N . VAL B 1 37 ? -69.528 63.879 20.331 1.00 17.23 285 VAL B N 1
ATOM 1325 C CA . VAL B 1 37 ? -68.566 63.888 21.409 1.00 18.93 285 VAL B CA 1
ATOM 1326 C C . VAL B 1 37 ? -68.746 65.183 22.145 1.00 18.98 285 VAL B C 1
ATOM 1327 O O . VAL B 1 37 ? -68.853 66.251 21.526 1.00 21.43 285 VAL B O 1
ATOM 1331 N N . VAL B 1 38 ? -68.792 65.109 23.477 1.00 17.67 286 VAL B N 1
ATOM 1332 C CA . VAL B 1 38 ? -68.952 66.335 24.249 1.00 15.63 286 VAL B CA 1
ATOM 1333 C C . VAL B 1 38 ? -67.701 66.578 25.089 1.00 17.52 286 VAL B C 1
ATOM 1334 O O . VAL B 1 38 ? -67.351 65.726 25.913 1.00 18.79 286 VAL B O 1
ATOM 1338 N N . PHE B 1 39 ? -67.039 67.727 24.884 1.00 18.51 287 PHE B N 1
ATOM 1339 C CA . PHE B 1 39 ? -65.902 68.138 25.714 1.00 18.62 287 PHE B CA 1
ATOM 1340 C C . PHE B 1 39 ? -66.441 69.070 26.802 1.00 17.84 287 PHE B C 1
ATOM 1341 O O . PHE B 1 39 ? -66.619 70.269 26.568 1.00 20.47 287 PHE B O 1
ATOM 1349 N N . GLY B 1 40 ? -66.677 68.533 28.003 1.00 20.54 288 GLY B N 1
ATOM 1350 C CA . GLY B 1 40 ? -67.276 69.332 29.069 1.00 20.42 288 GLY B CA 1
ATOM 1351 C C . GLY B 1 40 ? -68.716 69.637 28.658 1.00 26.51 288 GLY B C 1
ATOM 1352 O O . GLY B 1 40 ? -69.572 68.780 28.790 1.00 25.96 288 GLY B O 1
ATOM 1353 N N . THR B 1 41 ? -68.979 70.815 28.104 1.00 23.59 289 THR B N 1
ATOM 1354 C CA . THR B 1 41 ? -70.304 71.082 27.590 1.00 20.51 289 THR B CA 1
ATOM 1355 C C . THR B 1 41 ? -70.309 71.314 26.086 1.00 27.76 289 THR B C 1
ATOM 1356 O O . THR B 1 41 ? -71.337 71.683 25.542 1.00 26.47 289 THR B O 1
ATOM 1360 N N . MET B 1 42 ? -69.167 71.173 25.422 1.00 19.64 290 MET B N 1
ATOM 1361 C CA . MET B 1 42 ? -69.084 71.603 24.025 1.00 19.35 290 MET B CA 1
ATOM 1362 C C . MET B 1 42 ? -69.178 70.365 23.162 1.00 20.00 290 MET B C 1
ATOM 1363 O O . MET B 1 42 ? -68.299 69.509 23.206 1.00 19.68 290 MET B O 1
ATOM 1368 N N . LEU B 1 43 ? -70.222 70.290 22.352 1.00 18.14 291 LEU B N 1
ATOM 1369 C CA . LEU B 1 43 ? -70.468 69.124 21.531 1.00 19.53 291 LEU B CA 1
ATOM 1370 C C . LEU B 1 43 ? -69.931 69.292 20.113 1.00 15.89 291 LEU B C 1
ATOM 1371 O O . LEU B 1 43 ? -70.043 70.382 19.505 1.00 19.56 291 LEU B O 1
ATOM 1376 N N . VAL B 1 44 ? -69.358 68.225 19.574 1.00 14.20 292 VAL B N 1
ATOM 1377 C CA . VAL B 1 44 ? -68.845 68.276 18.206 1.00 19.14 292 VAL B CA 1
ATOM 1378 C C . VAL B 1 44 ? -69.257 66.980 17.588 1.00 20.94 292 VAL B C 1
ATOM 1379 O O . VAL B 1 44 ? -69.498 65.995 18.290 1.00 20.82 292 VAL B O 1
ATOM 1383 N N . TRP B 1 45 ? -69.341 66.965 16.269 1.00 18.16 293 TRP B N 1
ATOM 1384 C CA . TRP B 1 45 ? -69.606 65.734 15.557 1.00 19.13 293 TRP B CA 1
ATOM 1385 C C . TRP B 1 45 ? -68.299 64.965 15.327 1.00 22.54 293 TRP B C 1
ATOM 1386 O O . TRP B 1 45 ? -67.208 65.491 15.536 1.00 22.94 293 TRP B O 1
ATOM 1397 N N . SER B 1 46 ? -68.430 63.702 14.980 1.00 20.76 294 SER B N 1
ATOM 1398 C CA . SER B 1 46 ? -67.257 62.857 14.816 1.00 25.23 294 SER B CA 1
ATOM 1399 C C . SER B 1 46 ? -67.222 62.226 13.429 1.00 28.24 294 SER B C 1
ATOM 1400 O O . SER B 1 46 ? -68.218 62.218 12.709 1.00 25.75 294 SER B O 1
ATOM 1403 N N . GLU B 1 47 ? -66.051 61.755 13.037 1.00 23.51 295 GLU B N 1
ATOM 1404 C CA . GLU B 1 47 ? -65.910 60.910 11.858 1.00 25.82 295 GLU B CA 1
ATOM 1405 C C . GLU B 1 47 ? -65.609 59.498 12.310 1.00 28.58 295 GLU B C 1
ATOM 1406 O O . GLU B 1 47 ? -64.702 59.270 13.116 1.00 25.17 295 GLU B O 1
ATOM 1412 N N . LEU B 1 48 ? -66.318 58.523 11.767 1.00 20.47 296 LEU B N 1
ATOM 1413 C CA . LEU B 1 48 ? -66.069 57.149 12.170 1.00 24.03 296 LEU B CA 1
ATOM 1414 C C . LEU B 1 48 ? -64.848 56.610 11.419 1.00 28.04 296 LEU B C 1
ATOM 1415 O O . LEU B 1 48 ? -64.812 56.678 10.207 1.00 22.50 296 LEU B O 1
ATOM 1420 N N . ILE B 1 49 ? -63.851 56.086 12.114 1.00 23.31 297 ILE B N 1
ATOM 1421 C CA A ILE B 1 49 ? -62.718 55.464 11.419 0.49 23.26 297 ILE B CA 1
ATOM 1422 C CA B ILE B 1 49 ? -62.713 55.456 11.433 0.51 23.26 297 ILE B CA 1
ATOM 1423 C C . ILE B 1 49 ? -62.947 53.960 11.378 1.00 21.89 297 ILE B C 1
ATOM 1424 O O . ILE B 1 49 ? -62.945 53.353 10.287 1.00 23.92 297 ILE B O 1
ATOM 1433 N N . THR B 1 50 ? -63.182 53.370 12.552 1.00 20.71 298 THR B N 1
ATOM 1434 C CA . THR B 1 50 ? -63.615 51.985 12.684 1.00 23.66 298 THR B CA 1
ATOM 1435 C C . THR B 1 50 ? -64.598 51.955 13.866 1.00 21.84 298 THR B C 1
ATOM 1436 O O . THR B 1 50 ? -64.760 52.958 14.536 1.00 20.90 298 THR B O 1
ATOM 1440 N N . PRO B 1 51 ? -65.210 50.804 14.156 1.00 26.53 299 PRO B N 1
ATOM 1441 C CA . PRO B 1 51 ? -66.055 50.775 15.358 1.00 24.54 299 PRO B CA 1
ATOM 1442 C C . PRO B 1 51 ? -65.267 51.023 16.649 1.00 25.27 299 PRO B C 1
ATOM 1443 O O . PRO B 1 51 ? -65.844 51.154 17.745 1.00 21.84 299 PRO B O 1
ATOM 1447 N N . HIS B 1 52 ? -63.942 51.088 16.531 1.00 22.25 300 HIS B N 1
ATOM 1448 C CA . HIS B 1 52 ? -63.109 51.272 17.718 1.00 20.33 300 HIS B CA 1
ATOM 1449 C C . HIS B 1 52 ? -62.399 52.617 17.754 1.00 19.32 300 HIS B C 1
ATOM 1450 O O . HIS B 1 52 ? -61.655 52.911 18.700 1.00 19.94 300 HIS B O 1
ATOM 1457 N N . ALA B 1 53 ? -62.599 53.436 16.722 1.00 17.45 301 ALA B N 1
ATOM 1458 C CA . ALA B 1 53 ? -61.945 54.756 16.686 1.00 18.09 301 ALA B CA 1
ATOM 1459 C C . ALA B 1 53 ? -62.752 55.801 15.962 1.00 19.99 301 ALA B C 1
ATOM 1460 O O . ALA B 1 53 ? -63.228 55.567 14.836 1.00 21.33 301 ALA B O 1
ATOM 1462 N N . ILE B 1 54 ? -62.889 56.969 16.581 1.00 18.54 302 ILE B N 1
ATOM 1463 C CA . ILE B 1 54 ? -63.492 58.109 15.929 1.00 17.83 302 ILE B CA 1
ATOM 1464 C C . ILE B 1 54 ? -62.567 59.297 15.995 1.00 16.58 302 ILE B C 1
ATOM 1465 O O . ILE B 1 54 ? -61.693 59.408 16.868 1.00 19.57 302 ILE B O 1
ATOM 1470 N N . ARG B 1 55 ? -62.768 60.196 15.061 1.00 19.17 303 ARG B N 1
ATOM 1471 C CA . ARG B 1 55 ? -61.922 61.362 14.957 1.00 19.53 303 ARG B CA 1
ATOM 1472 C C . ARG B 1 55 ? -62.770 62.622 15.097 1.00 19.37 303 ARG B C 1
ATOM 1473 O O . ARG B 1 55 ? -63.873 62.713 14.520 1.00 19.95 303 ARG B O 1
ATOM 1481 N N . VAL B 1 56 ? -62.259 63.588 15.854 1.00 19.20 304 VAL B N 1
ATOM 1482 C CA . VAL B 1 56 ? -62.915 64.882 16.047 1.00 16.61 304 VAL B CA 1
ATOM 1483 C C . VAL B 1 56 ? -61.928 66.018 15.974 1.00 22.16 304 VAL B C 1
ATOM 1484 O O . VAL B 1 56 ? -60.710 65.813 16.107 1.00 21.09 304 VAL B O 1
ATOM 1488 N N . GLN B 1 57 ? -62.454 67.221 15.791 1.00 18.78 305 GLN B N 1
ATOM 1489 C CA . GLN B 1 57 ? -61.695 68.444 15.988 1.00 21.92 305 GLN B CA 1
ATOM 1490 C C . GLN B 1 57 ? -62.152 69.034 17.303 1.00 23.09 305 GLN B C 1
ATOM 1491 O O . GLN B 1 57 ? -63.345 69.174 17.537 1.00 21.07 305 GLN B O 1
ATOM 1497 N N . THR B 1 58 ? -61.220 69.363 18.188 1.00 18.46 306 THR B N 1
ATOM 1498 C CA . THR B 1 58 ? -61.608 69.957 19.456 1.00 16.88 306 THR B CA 1
ATOM 1499 C C . THR B 1 58 ? -62.380 71.265 19.333 1.00 20.42 306 THR B C 1
ATOM 1500 O O . THR B 1 58 ? -62.051 72.169 18.524 1.00 17.02 306 THR B O 1
ATOM 1504 N N . PRO B 1 59 ? -63.399 71.418 20.176 1.00 20.10 307 PRO B N 1
ATOM 1505 C CA . PRO B 1 59 ? -64.067 72.724 20.203 1.00 19.74 307 PRO B CA 1
ATOM 1506 C C . PRO B 1 59 ? -63.250 73.727 21.037 1.00 21.07 307 PRO B C 1
ATOM 1507 O O . PRO B 1 59 ? -62.479 73.304 21.886 1.00 21.35 307 PRO B O 1
ATOM 1511 N N . PRO B 1 60 ? -63.417 75.032 20.805 1.00 23.26 308 PRO B N 1
ATOM 1512 C CA . PRO B 1 60 ? -62.819 76.073 21.653 1.00 23.67 308 PRO B CA 1
ATOM 1513 C C . PRO B 1 60 ? -63.434 75.955 23.035 1.00 33.19 308 PRO B C 1
ATOM 1514 O O . PRO B 1 60 ? -64.538 75.418 23.149 1.00 30.20 308 PRO B O 1
ATOM 1518 N N . ARG B 1 61 ? -62.733 76.405 24.063 1.00 28.45 309 ARG 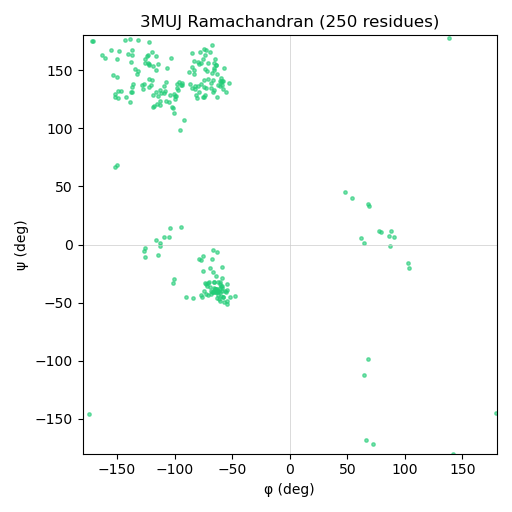B N 1
ATOM 1519 C CA . ARG B 1 61 ? -63.305 76.509 25.379 1.00 30.57 309 ARG B CA 1
ATOM 1520 C C . ARG B 1 61 ? -62.861 77.839 25.932 1.00 37.30 309 ARG B C 1
ATOM 1521 O O . ARG B 1 61 ? -61.722 78.218 25.757 1.00 35.77 309 ARG B O 1
ATOM 1529 N N . HIS B 1 62 ? -63.773 78.545 26.595 1.00 36.76 310 HIS B N 1
ATOM 1530 C CA . HIS B 1 62 ? -63.490 79.886 27.095 1.00 39.10 310 HIS B CA 1
ATOM 1531 C C . HIS B 1 62 ? -62.411 79.873 28.185 1.00 43.13 310 HIS B C 1
ATOM 1532 O O . HIS B 1 62 ? -61.528 80.730 28.215 1.00 45.00 310 HIS B O 1
ATOM 1539 N N . ILE B 1 63 ? -62.468 78.893 29.074 1.00 34.64 311 ILE B N 1
ATOM 1540 C CA . ILE B 1 63 ? -61.499 78.823 30.152 1.00 39.19 311 ILE B CA 1
ATOM 1541 C C . ILE B 1 63 ? -60.685 77.555 29.988 1.00 34.07 311 ILE B C 1
ATOM 1542 O O . ILE B 1 63 ? -61.178 76.563 29.447 1.00 35.86 311 ILE B O 1
ATOM 1547 N N . PRO B 1 64 ? -59.429 77.587 30.433 1.00 31.09 312 PRO B N 1
ATOM 1548 C CA . PRO B 1 64 ? -58.614 76.364 30.448 1.00 29.84 312 PRO B CA 1
ATOM 1549 C C . PRO B 1 64 ? -59.044 75.464 31.571 1.00 28.43 312 PRO B C 1
ATOM 1550 O O . PRO B 1 64 ? -59.796 75.901 32.458 1.00 31.09 312 PRO B O 1
ATOM 1554 N N . GLY B 1 65 ? -58.564 74.226 31.545 1.00 26.30 313 GLY B N 1
ATOM 1555 C CA . GLY B 1 65 ? -58.857 73.278 32.610 1.00 29.00 313 GLY B CA 1
ATOM 1556 C C . GLY B 1 65 ? -59.166 71.887 32.081 1.00 22.06 313 GLY B C 1
ATOM 1557 O O . GLY B 1 65 ? -59.218 71.650 30.868 1.00 24.89 313 GLY B O 1
ATOM 1558 N N . VAL B 1 66 ? -59.387 70.966 33.004 1.00 21.68 314 VAL B N 1
ATOM 1559 C CA . VAL B 1 66 ? -59.681 69.593 32.677 1.00 19.83 314 VAL B CA 1
ATOM 1560 C C . VAL B 1 66 ? -61.172 69.508 32.346 1.00 22.52 314 VAL B C 1
ATOM 1561 O O . VAL B 1 66 ? -62.002 70.111 33.045 1.00 24.04 314 VAL B O 1
ATOM 1565 N N . VAL B 1 67 ? -61.523 68.784 31.289 1.00 21.83 315 VAL B N 1
ATOM 1566 C CA . VAL B 1 67 ? -62.936 68.483 31.029 1.00 16.88 315 VAL B CA 1
ATOM 1567 C C . VAL B 1 67 ? -63.189 66.984 30.963 1.00 18.52 315 VAL B C 1
ATOM 1568 O O . VAL B 1 67 ? -62.272 66.190 30.692 1.00 16.42 315 VAL B O 1
ATOM 1572 N N . GLU B 1 68 ? -64.435 66.580 31.245 1.00 15.96 316 GLU B N 1
ATOM 1573 C CA . GLU B 1 68 ? -64.839 65.186 31.021 1.00 17.72 316 GLU B CA 1
ATOM 1574 C C . GLU B 1 68 ? -65.239 65.103 29.562 1.00 16.89 316 GLU B C 1
ATOM 1575 O O . GLU B 1 68 ? -65.976 65.965 29.076 1.00 20.59 316 GLU B O 1
ATOM 1581 N N . VAL B 1 69 ? -64.773 64.069 28.877 1.00 18.23 317 VAL B N 1
ATOM 1582 C CA . VAL B 1 69 ? -65.216 63.803 27.516 1.00 16.54 317 VAL B CA 1
ATOM 1583 C C . VAL B 1 69 ? -66.231 62.650 27.540 1.00 14.94 317 VAL B C 1
ATOM 1584 O O . VAL B 1 69 ? -65.917 61.546 27.989 1.00 15.61 317 VAL B O 1
ATOM 1588 N N . THR B 1 70 ? -67.465 62.937 27.110 1.00 15.38 318 THR B N 1
ATOM 1589 C CA . THR B 1 70 ? -68.494 61.912 27.043 1.00 14.93 318 THR B CA 1
ATOM 1590 C C . THR B 1 70 ? -69.006 61.821 25.623 1.00 19.10 318 THR B C 1
ATOM 1591 O O . THR B 1 70 ? -68.603 62.601 24.766 1.00 16.72 318 THR B O 1
ATOM 1595 N N . LEU B 1 71 ? -69.869 60.848 25.358 1.00 15.81 319 LEU B N 1
ATOM 1596 C CA . LEU B 1 71 ? -70.377 60.677 24.016 1.00 14.92 319 LEU B CA 1
ATOM 1597 C C . LEU B 1 71 ? -71.889 60.929 24.039 1.00 19.36 319 LEU B C 1
ATOM 1598 O O . LEU B 1 71 ? -72.533 60.878 25.096 1.00 17.57 319 LEU B O 1
ATOM 1603 N N . SER B 1 72 ? -72.457 61.180 22.885 1.00 15.18 320 SER B N 1
ATOM 1604 C CA . SER B 1 72 ? -73.899 61.470 22.851 1.00 19.52 320 SER B CA 1
ATOM 1605 C C . SER B 1 72 ? -74.450 61.012 21.515 1.00 21.50 320 SER B C 1
ATOM 1606 O O . SER B 1 72 ? -73.781 61.150 20.473 1.00 19.37 320 SER B O 1
ATOM 1609 N N . TYR B 1 73 ? -75.679 60.494 21.530 1.00 18.55 321 TYR B N 1
ATOM 1610 C CA . TYR B 1 73 ? -76.371 60.209 20.303 1.00 19.73 321 TYR B CA 1
ATOM 1611 C C . TYR B 1 73 ? -77.874 60.326 20.561 1.00 19.70 321 TYR B C 1
ATOM 1612 O O . TYR B 1 73 ? -78.381 59.751 21.509 1.00 18.17 321 TYR B O 1
ATOM 1621 N N . LYS B 1 74 ? -78.540 61.087 19.711 1.00 21.93 322 LYS B N 1
ATOM 1622 C CA . LYS B 1 74 ? -79.948 61.402 19.903 1.00 26.61 322 LYS B CA 1
ATOM 1623 C C . LYS B 1 74 ? -80.212 61.871 21.339 1.00 23.33 322 LYS B C 1
ATOM 1624 O O . LYS B 1 74 ? -81.152 61.419 22.005 1.00 20.41 322 LYS B O 1
ATOM 1630 N N . SER B 1 75 ? -79.340 62.743 21.803 1.00 16.70 323 SER B N 1
ATOM 1631 C CA . SER B 1 75 ? -79.355 63.311 23.138 1.00 16.01 323 SER B CA 1
ATOM 1632 C C . SER B 1 75 ? -79.201 62.356 24.319 1.00 18.18 323 SER B C 1
ATOM 1633 O O . SER B 1 75 ? -79.282 62.816 25.461 1.00 15.92 323 SER B O 1
ATOM 1636 N N . LYS B 1 76 ? -78.945 61.079 24.066 1.00 14.15 324 LYS B N 1
ATOM 1637 C CA . LYS B 1 76 ? -78.553 60.161 25.132 1.00 16.08 324 LYS B CA 1
ATOM 1638 C C . LYS B 1 76 ? -77.085 60.271 25.429 1.00 19.33 324 LYS B C 1
ATOM 1639 O O . LYS B 1 76 ? -76.262 60.246 24.495 1.00 18.52 324 LYS B O 1
ATOM 1645 N N . GLN B 1 77 ? -76.734 60.350 26.708 1.00 15.01 325 GLN B N 1
ATOM 1646 C CA . GLN B 1 77 ? -75.331 60.493 27.080 1.00 16.79 325 GLN B CA 1
ATOM 1647 C C . GLN B 1 77 ? -74.754 59.111 27.353 1.00 19.17 325 GLN B C 1
ATOM 1648 O O . GLN B 1 77 ? -75.449 58.272 27.935 1.00 19.57 325 GLN B O 1
ATOM 1654 N N . PHE B 1 78 ? -73.526 58.856 26.895 1.00 18.19 326 PHE B N 1
ATOM 1655 C CA . PHE B 1 78 ? -72.780 57.625 27.241 1.00 17.60 326 PHE B CA 1
ATOM 1656 C C . PHE B 1 78 ? -71.439 58.008 27.900 1.00 17.02 326 PHE B C 1
ATOM 1657 O O . PHE B 1 78 ? -70.884 59.078 27.613 1.00 20.77 326 PHE B O 1
ATOM 1665 N N . CYS B 1 79 ? -70.892 57.110 28.728 1.00 18.62 327 CYS B N 1
ATOM 1666 C CA . CYS B 1 79 ? -69.546 57.228 29.289 1.00 20.78 327 CYS B CA 1
ATOM 1667 C C . CYS B 1 79 ? -69.481 58.195 30.473 1.00 24.66 327 CYS B C 1
ATOM 1668 O O . CYS B 1 79 ? -68.397 58.534 30.927 1.00 21.76 327 CYS B O 1
ATOM 1671 N N . LYS B 1 80 ? -70.625 58.630 30.998 1.00 20.28 328 LYS B N 1
ATOM 1672 C CA . LYS B 1 80 ? -70.582 59.527 32.162 1.00 19.91 328 LYS B CA 1
ATOM 1673 C C . LYS B 1 80 ? -69.872 58.832 33.351 1.00 26.48 328 LYS B C 1
ATOM 1674 O O . LYS B 1 80 ? -69.183 59.465 34.152 1.00 25.52 328 LYS B O 1
ATOM 1680 N N . GLY B 1 81 ? -70.050 57.524 33.451 1.00 24.10 329 GLY B N 1
ATOM 1681 C CA . GLY B 1 81 ? -69.431 56.766 34.532 1.00 32.13 329 GLY B CA 1
ATOM 1682 C C . GLY B 1 81 ? -67.951 56.455 34.333 1.00 34.37 329 GLY B C 1
ATOM 1683 O O . GLY B 1 81 ? -67.290 56.013 35.270 1.00 36.65 329 GLY B O 1
ATOM 1684 N N . ALA B 1 82 ? -67.430 56.663 33.124 1.00 28.63 330 ALA B N 1
ATOM 1685 C CA . ALA B 1 82 ? -65.986 56.516 32.850 1.00 26.64 330 ALA B CA 1
ATOM 1686 C 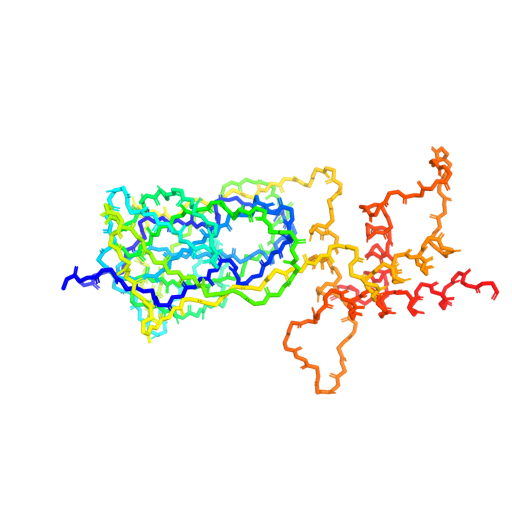C . ALA B 1 82 ? -65.580 57.472 31.720 1.00 21.08 330 ALA B C 1
ATOM 1687 O O . ALA B 1 82 ? -65.286 57.044 30.628 1.00 24.04 330 ALA B O 1
ATOM 1689 N N . PRO B 1 83 ? -65.607 58.775 31.984 1.00 19.57 331 PRO B N 1
ATOM 1690 C CA . PRO B 1 83 ? -65.407 59.719 30.881 1.00 21.44 331 PRO B CA 1
ATOM 1691 C C . PRO B 1 83 ? -63.947 59.816 30.431 1.00 21.11 331 PRO B C 1
ATOM 1692 O O . PRO B 1 83 ? -63.050 59.472 31.196 1.00 21.40 331 PRO B O 1
ATOM 1696 N N . GLY B 1 84 ? -63.700 60.303 29.219 1.00 19.07 332 GLY B N 1
ATOM 1697 C CA . GLY B 1 84 ? -62.323 60.596 28.822 1.00 22.14 332 GLY B CA 1
ATOM 1698 C C . GLY B 1 84 ? -61.870 61.850 29.540 1.00 25.19 332 GLY B C 1
ATOM 1699 O O . GLY B 1 84 ? -62.696 62.602 30.070 1.00 21.48 332 GLY B O 1
ATOM 1700 N N . ARG B 1 85 ? -60.561 62.075 29.578 1.00 18.70 333 ARG B N 1
ATOM 1701 C CA . ARG B 1 85 ? -60.010 63.259 30.234 1.00 19.88 333 ARG B CA 1
ATOM 1702 C C . ARG B 1 85 ? -59.280 64.057 29.175 1.00 22.02 333 ARG B C 1
ATOM 1703 O O . ARG B 1 85 ? -58.508 63.483 28.386 1.00 27.18 333 ARG B O 1
ATOM 1711 N N . PHE B 1 86 ? -59.588 65.346 29.078 1.00 18.41 334 PHE B N 1
ATOM 1712 C CA . PHE B 1 86 ? -58.916 66.190 28.114 1.00 17.96 334 PHE B CA 1
ATOM 1713 C C . PHE B 1 86 ? -58.590 67.485 28.808 1.00 20.54 334 PHE B C 1
ATOM 1714 O O . PHE B 1 86 ? -59.414 68.015 29.545 1.00 20.71 334 PHE B O 1
ATOM 1722 N N . VAL B 1 87 ? -57.377 67.995 28.613 1.00 18.24 335 VAL B N 1
ATOM 1723 C CA . VAL B 1 87 ? -56.959 69.213 29.320 1.00 19.65 335 VAL B CA 1
ATOM 1724 C C . VAL B 1 87 ? -56.774 70.369 28.359 1.00 18.69 335 VAL B C 1
ATOM 1725 O O . VAL B 1 87 ? -56.014 70.277 27.378 1.00 20.67 335 VAL B O 1
ATOM 1729 N N . TYR B 1 88 ? -57.486 71.451 28.612 1.00 16.75 336 TYR B N 1
ATOM 1730 C CA . TYR B 1 88 ? -57.322 72.642 27.809 1.00 18.07 336 TYR B CA 1
ATOM 1731 C C . TYR B 1 88 ? -56.307 73.547 28.481 1.00 22.96 336 TYR B C 1
ATOM 1732 O O . TYR B 1 88 ? -56.399 73.783 29.680 1.00 23.30 336 TYR B O 1
ATOM 1741 N N . THR B 1 89 ? -55.410 74.112 27.679 1.00 20.80 337 THR B N 1
ATOM 1742 C CA . THR B 1 89 ? -54.459 75.123 28.151 1.00 21.03 337 THR B CA 1
ATOM 1743 C C . THR B 1 89 ? -54.653 76.430 27.393 1.00 21.52 337 THR B C 1
ATOM 1744 O O . THR B 1 89 ? -54.904 76.400 26.196 1.00 20.03 337 THR B O 1
ATOM 1748 N N . ALA B 1 90 ? -54.527 77.573 28.082 1.00 22.38 338 ALA B N 1
ATOM 1749 C CA . ALA B 1 90 ? -54.650 78.873 27.416 1.00 25.14 338 ALA B CA 1
ATOM 1750 C C . ALA B 1 90 ? -53.253 79.396 27.085 1.00 19.97 338 ALA B C 1
ATOM 1751 O O . ALA B 1 90 ? -52.342 79.369 27.920 1.00 22.82 338 ALA B O 1
ATOM 1753 N N . LEU B 1 91 ? -53.105 79.850 25.861 1.00 22.74 339 LEU B N 1
ATOM 1754 C CA . LEU B 1 91 ? -51.842 80.397 25.421 1.00 28.96 339 LEU B CA 1
ATOM 1755 C C . LEU B 1 91 ? -51.529 81.665 26.235 1.00 30.60 339 LEU B C 1
ATOM 1756 O O . LEU B 1 91 ? -50.379 82.011 26.441 1.00 27.63 339 LEU B O 1
ATOM 1761 N N . ASN B 1 92 ? -52.558 82.339 26.726 1.00 29.67 340 ASN B N 1
ATOM 1762 C CA . ASN B 1 92 ? -52.340 83.494 27.579 1.00 25.65 340 ASN B CA 1
ATOM 1763 C C . ASN B 1 92 ? -52.358 83.230 29.081 1.00 27.83 340 ASN B C 1
ATOM 1764 O O . ASN B 1 92 ? -52.469 84.169 29.875 1.00 30.41 340 ASN B O 1
ATOM 1769 N N . GLU B 1 93 ? -52.255 81.974 29.504 1.00 28.24 341 GLU B N 1
ATOM 1770 C CA . GLU B 1 93 ? -52.064 81.693 30.933 1.00 27.22 341 GLU B CA 1
ATOM 1771 C C . GLU B 1 93 ? -50.857 82.517 31.419 1.00 34.07 341 GLU B C 1
ATOM 1772 O O . GLU B 1 93 ? -49.851 82.642 30.704 1.00 29.71 341 GLU B O 1
ATOM 1778 N N . PRO B 1 94 ? -50.954 83.104 32.620 1.00 40.29 342 PRO B N 1
ATOM 1779 C CA . PRO B 1 94 ? -49.907 84.061 33.033 1.00 33.04 342 PRO B CA 1
ATOM 1780 C C . PRO B 1 94 ? -48.479 83.524 33.015 1.00 30.79 342 PRO B C 1
ATOM 1781 O O . PRO B 1 94 ? -47.578 84.282 32.627 1.00 29.14 342 PRO B O 1
ATOM 1785 N N . THR B 1 95 ? -48.260 82.286 33.437 1.00 31.51 343 THR B N 1
ATOM 1786 C CA . THR B 1 95 ? -46.901 81.760 33.454 1.00 33.22 343 THR B CA 1
ATOM 1787 C C . THR B 1 95 ? -46.370 81.515 32.045 1.00 34.72 343 THR B C 1
ATOM 1788 O O . THR B 1 95 ? -45.175 81.689 31.811 1.00 28.91 343 THR B O 1
ATOM 1792 N N . ILE B 1 96 ? -47.248 81.146 31.108 1.00 28.10 344 ILE B N 1
ATOM 1793 C CA . ILE B 1 96 ? -46.834 80.972 29.713 1.00 30.25 344 ILE B CA 1
ATOM 1794 C C . ILE B 1 96 ? -46.540 82.331 29.118 1.00 29.91 344 ILE B C 1
ATOM 1795 O O . ILE B 1 96 ? -45.525 82.553 28.455 1.00 25.30 344 ILE B O 1
ATOM 1800 N N . ASP B 1 97 ? -47.409 83.280 29.403 1.00 24.97 345 ASP B N 1
ATOM 1801 C CA . ASP B 1 97 ? -47.224 84.598 28.857 1.00 26.84 345 ASP B CA 1
ATOM 1802 C C . ASP B 1 97 ? -45.930 85.208 29.383 1.00 27.54 345 ASP B C 1
ATOM 1803 O O . ASP B 1 97 ? -45.223 85.901 28.651 1.00 28.36 345 ASP B O 1
ATOM 1808 N N . TYR B 1 98 ? -45.625 84.971 30.653 1.00 26.66 346 TYR B N 1
ATOM 1809 C CA . TYR B 1 98 ? -44.428 85.587 31.249 1.00 27.56 346 TYR B CA 1
ATOM 1810 C C . TYR B 1 98 ? -43.169 85.010 30.526 1.00 25.49 346 TYR B C 1
ATOM 1811 O O . TYR B 1 98 ? -42.199 85.730 30.246 1.00 25.06 346 TYR B O 1
ATOM 1820 N N . GLY B 1 99 ? -43.216 83.722 30.206 1.00 21.48 347 GLY B N 1
ATOM 1821 C CA . GLY B 1 99 ? -42.143 83.079 29.443 1.00 20.00 347 GLY B CA 1
ATOM 1822 C C . GLY B 1 99 ? -41.895 83.725 28.088 1.00 23.40 347 GLY B C 1
ATOM 1823 O O . GLY B 1 99 ? -40.725 83.983 27.695 1.00 24.44 347 GLY B O 1
ATOM 1824 N N . PHE B 1 100 ? -42.980 84.008 27.362 1.00 24.18 348 PHE B N 1
ATOM 1825 C CA . PHE B 1 100 ? -42.855 84.715 26.097 1.00 21.23 348 PHE B CA 1
ATOM 1826 C C . PHE B 1 100 ? -42.309 86.135 26.278 1.00 24.06 348 PHE B C 1
ATOM 1827 O O . PHE B 1 100 ? -41.497 86.580 25.478 1.00 23.10 348 PHE B O 1
ATOM 1835 N N . GLN B 1 101 ? -42.764 86.854 27.308 1.00 25.37 349 GLN B N 1
ATOM 1836 C CA . GLN B 1 101 ? -42.226 88.195 27.615 1.00 26.09 349 GLN B CA 1
ATOM 1837 C C . GLN B 1 101 ? -40.720 88.153 27.891 1.00 24.37 349 GLN B C 1
ATOM 1838 O O . GLN B 1 101 ? -39.986 89.045 27.484 1.00 22.69 349 GLN B O 1
ATOM 1844 N N . ARG B 1 102 ? -40.260 87.119 28.599 1.00 21.98 350 ARG B N 1
ATOM 1845 C CA . ARG B 1 102 ? -38.829 86.972 28.827 1.00 24.23 350 ARG B CA 1
ATOM 1846 C C . ARG B 1 102 ? -38.113 86.768 27.502 1.00 23.34 350 ARG B C 1
ATOM 1847 O O . ARG B 1 102 ? -37.079 87.413 27.242 1.00 20.79 350 ARG B O 1
ATOM 1855 N N . LEU B 1 103 ? -38.646 85.886 26.659 1.00 18.18 351 LEU B N 1
ATOM 1856 C CA . LEU B 1 103 ? -37.986 85.630 25.388 1.00 22.38 351 LEU B CA 1
ATOM 1857 C C . LEU B 1 103 ? -37.939 86.877 24.514 1.00 23.06 351 LEU B C 1
ATOM 1858 O O . LEU B 1 103 ? -36.930 87.133 23.844 1.00 18.58 351 LEU B O 1
ATOM 1863 N N . GLN B 1 104 ? -39.021 87.655 24.508 1.00 20.06 352 GLN B N 1
ATOM 1864 C CA . GLN B 1 104 ? -39.064 88.864 23.667 1.00 24.30 352 GLN B CA 1
ATOM 1865 C C . GLN B 1 104 ? -37.857 89.785 23.956 1.00 20.72 352 GLN B C 1
ATOM 1866 O O . GLN B 1 104 ? -37.331 90.458 23.067 1.00 23.24 352 GLN B O 1
ATOM 1872 N N . LYS B 1 105 ? -37.417 89.812 25.201 1.00 20.63 353 LYS B N 1
ATOM 1873 C CA . LYS B 1 105 ? -36.284 90.686 25.574 1.00 27.65 353 LYS B CA 1
ATOM 1874 C C . LYS B 1 105 ? -34.912 90.206 25.146 1.00 26.25 353 LYS B C 1
ATOM 1875 O O . LYS B 1 105 ? -33.974 91.009 25.078 1.00 23.50 353 LYS B O 1
ATOM 1881 N N . VAL B 1 106 ? -34.757 88.900 24.908 1.00 21.36 354 VAL B N 1
ATOM 1882 C CA . VAL B 1 106 ? -33.408 88.381 24.662 1.00 18.59 354 VAL B CA 1
ATOM 1883 C C . VAL B 1 106 ? -33.255 87.577 23.346 1.00 21.95 354 VAL B C 1
ATOM 1884 O O . VAL B 1 106 ? -32.149 87.290 22.952 1.00 20.24 354 VAL B O 1
ATOM 1888 N N . ILE B 1 107 ? -34.344 87.223 22.660 1.00 18.20 355 ILE B N 1
ATOM 1889 C CA . ILE B 1 107 ? -34.164 86.525 21.385 1.00 17.66 355 ILE B CA 1
ATOM 1890 C C . ILE B 1 107 ? -33.493 87.451 20.370 1.00 21.19 355 ILE B C 1
ATOM 1891 O O . ILE B 1 107 ? -33.894 88.593 20.232 1.00 21.82 355 ILE B O 1
ATOM 1896 N N . PRO B 1 108 ? -32.462 86.970 19.668 1.00 18.70 356 PRO B N 1
ATOM 1897 C CA . PRO B 1 108 ? -31.779 87.880 18.728 1.00 19.48 356 PRO B CA 1
ATOM 1898 C C . PRO B 1 108 ? -32.738 88.375 17.655 1.00 22.66 356 PRO B C 1
ATOM 1899 O O . PRO B 1 108 ? -33.519 87.579 17.157 1.00 19.27 356 PRO B O 1
ATOM 1903 N N . ARG B 1 109 ? -32.623 89.650 17.296 1.00 19.52 357 ARG B N 1
ATOM 1904 C CA . ARG B 1 109 ? -33.436 90.247 16.226 1.00 20.47 357 ARG B CA 1
ATOM 1905 C C . ARG B 1 109 ? -32.617 90.256 14.942 1.00 24.46 357 ARG B C 1
ATOM 1906 O O . ARG B 1 109 ? -31.428 90.614 14.932 1.00 22.07 357 ARG B O 1
ATOM 1914 N N . HIS B 1 110 ? -33.249 89.848 13.849 1.00 24.21 358 HIS B N 1
ATOM 1915 C CA . HIS B 1 110 ? -32.575 89.819 12.562 1.00 21.99 358 HIS B CA 1
ATOM 1916 C C . HIS B 1 110 ? -33.025 91.012 11.710 1.00 26.33 358 HIS B C 1
ATOM 1917 O O . HIS B 1 110 ? -34.067 91.612 11.965 1.00 25.79 358 HIS B O 1
ATOM 1924 N N . PRO B 1 111 ? -32.232 91.359 10.696 1.00 29.08 359 PRO B N 1
ATOM 1925 C CA . PRO B 1 111 ? -32.596 92.534 9.897 1.00 30.92 359 PRO B CA 1
ATOM 1926 C C . PRO B 1 111 ? -33.975 92.337 9.289 1.00 31.17 359 PRO B C 1
ATOM 1927 O O . PRO B 1 111 ? -34.276 91.240 8.806 1.00 31.21 359 PRO B O 1
ATOM 1931 N N . GLY B 1 112 ? -34.797 93.381 9.311 1.00 30.06 360 GLY B N 1
ATOM 1932 C CA . GLY B 1 112 ? -36.137 93.286 8.760 1.00 37.41 360 GLY B CA 1
ATOM 1933 C C . GLY B 1 112 ? -37.209 92.785 9.721 1.00 39.93 360 GLY B C 1
ATOM 1934 O O . GLY B 1 112 ? -38.369 92.712 9.339 1.00 35.77 360 GLY B O 1
ATOM 1935 N N . ASP B 1 113 ? -36.850 92.452 10.966 1.00 31.29 361 ASP B N 1
ATOM 1936 C CA . ASP B 1 113 ? -37.856 91.972 11.902 1.00 30.22 361 ASP B CA 1
ATOM 1937 C C . ASP B 1 113 ? -38.830 93.057 12.224 1.00 31.72 361 ASP B C 1
ATOM 1938 O O . ASP B 1 113 ? -38.463 94.213 12.238 1.00 33.54 361 ASP B O 1
ATOM 1943 N N . PRO B 1 114 ? -40.062 92.670 12.567 1.00 30.02 362 PRO B N 1
ATOM 1944 C CA . PRO B 1 114 ? -41.049 93.604 13.128 1.00 32.03 362 PRO B CA 1
ATOM 1945 C C . PRO B 1 114 ? -40.633 94.026 14.536 1.00 37.98 362 PRO B C 1
ATOM 1946 O O . PRO B 1 114 ? -39.749 93.397 15.157 1.00 31.12 362 PRO B O 1
ATOM 1950 N N . GLU B 1 115 ? -41.262 95.076 15.058 1.00 33.16 363 GLU B N 1
ATOM 1951 C CA . GLU B 1 115 ? -40.881 95.576 16.383 1.00 32.49 363 GLU B CA 1
ATOM 1952 C C . GLU B 1 115 ? -41.111 94.531 17.461 1.00 32.64 363 GLU B C 1
ATOM 1953 O O . GLU B 1 115 ? -40.324 94.404 18.393 1.00 36.94 363 GLU B O 1
ATOM 1959 N N . ARG B 1 116 ? -42.224 93.804 17.355 1.00 31.98 364 ARG B N 1
ATOM 1960 C CA . ARG B 1 116 ? -42.528 92.750 18.319 1.00 32.08 364 ARG B CA 1
ATOM 1961 C C . ARG B 1 116 ? -42.443 91.437 17.571 1.00 29.88 364 ARG B C 1
ATOM 1962 O O . ARG B 1 116 ? -43.123 91.258 16.563 1.00 26.78 364 ARG B O 1
ATOM 1970 N N . LEU B 1 117 ? -41.556 90.531 17.996 1.00 26.46 365 LEU B N 1
ATOM 1971 C CA . LEU B 1 117 ? -41.513 89.233 17.315 1.00 23.02 365 LEU B CA 1
ATOM 1972 C C . LEU B 1 117 ? -42.759 88.382 17.686 1.00 20.44 365 LEU B C 1
ATOM 1973 O O . LEU B 1 117 ? -43.120 88.267 18.851 1.00 21.92 365 LEU B O 1
ATOM 1978 N N . PRO B 1 118 ? -43.388 87.769 16.694 1.00 23.43 366 PRO B N 1
ATOM 1979 C CA . PRO B 1 118 ? -44.541 86.890 16.960 1.00 22.64 366 PRO B CA 1
ATOM 1980 C C . PRO B 1 118 ? -44.082 85.663 17.745 1.00 27.15 366 PRO B C 1
ATOM 1981 O O . PRO B 1 118 ? -42.906 85.284 17.705 1.00 23.84 366 PRO B O 1
ATOM 1985 N N . LYS B 1 119 ? -45.009 85.053 18.461 1.00 22.79 367 LYS B N 1
ATOM 1986 C CA . LYS B 1 119 ? -44.668 83.944 19.336 1.00 20.04 367 LYS B CA 1
ATOM 1987 C C . LYS B 1 119 ? -44.051 82.791 18.556 1.00 19.52 367 LYS B C 1
ATOM 1988 O O . LYS B 1 119 ? -43.157 82.126 19.064 1.00 20.87 367 LYS B O 1
ATOM 1994 N N . GLU B 1 120 ? -44.512 82.558 17.327 1.00 20.53 368 GLU B N 1
ATOM 1995 C CA . GLU B 1 120 ? -43.958 81.465 16.482 1.00 25.17 368 GLU B CA 1
ATOM 1996 C C . GLU B 1 120 ? -42.449 81.632 16.251 1.00 24.39 368 GLU B C 1
ATOM 1997 O O . GLU B 1 120 ? -41.689 80.659 16.148 1.00 20.41 368 GLU B O 1
ATOM 2003 N N . VAL B 1 121 ? -42.055 82.891 16.088 1.00 22.53 369 VAL B N 1
ATOM 2004 C CA . VAL B 1 121 ? -40.670 83.255 15.852 1.00 19.98 369 VAL B CA 1
ATOM 2005 C C . VAL B 1 121 ? -39.852 83.213 17.131 1.00 18.72 369 VAL B C 1
ATOM 2006 O O . VAL B 1 121 ? -38.708 82.734 17.112 1.00 19.22 369 VAL B O 1
ATOM 2010 N N . LEU B 1 122 ? -40.401 83.733 18.232 1.00 17.56 370 LEU B N 1
ATOM 2011 C CA . LEU B 1 122 ? -39.731 83.570 19.532 1.00 17.69 370 LEU B CA 1
ATOM 2012 C C . LEU B 1 122 ? -39.419 82.078 19.744 1.00 20.14 370 LEU B C 1
ATOM 2013 O O . LEU B 1 122 ? -38.319 81.720 20.179 1.00 18.12 370 LEU B O 1
ATOM 2018 N N . LEU B 1 123 ? -40.389 81.201 19.464 1.00 17.75 371 LEU B N 1
ATOM 2019 C CA . LEU B 1 123 ? -40.184 79.768 19.760 1.00 18.63 371 LEU B CA 1
ATOM 2020 C C . LEU B 1 123 ? -39.202 79.184 18.752 1.00 17.72 371 LEU B C 1
ATOM 2021 O O . LEU B 1 123 ? -38.346 78.383 19.105 1.00 17.65 371 LEU B O 1
ATOM 2026 N N . LYS B 1 124 ? -39.365 79.542 17.477 1.00 15.67 372 LYS B N 1
ATOM 2027 C CA . LYS B 1 124 ? -38.448 79.047 16.456 1.00 17.21 372 LYS B CA 1
ATOM 2028 C C . LYS B 1 124 ? -36.986 79.356 16.817 1.00 17.72 372 LYS B C 1
ATOM 2029 O O . LYS B 1 124 ? -36.105 78.463 16.787 1.00 14.13 372 LYS B O 1
ATOM 2035 N N . ARG B 1 125 ? -36.704 80.617 17.144 1.00 16.95 373 ARG B N 1
ATOM 2036 C CA . ARG B 1 125 ? -35.330 81.001 17.456 1.00 20.26 373 ARG B CA 1
ATOM 2037 C C . ARG B 1 125 ? -34.898 80.485 18.822 1.00 16.96 373 ARG B C 1
ATOM 2038 O O . ARG B 1 125 ? -33.731 80.199 19.008 1.00 14.85 373 ARG B O 1
ATOM 2046 N N . ALA B 1 126 ? -35.805 80.396 19.801 1.00 14.40 374 ALA B N 1
ATOM 2047 C CA . ALA B 1 126 ? -35.382 79.767 21.075 1.00 20.65 374 ALA B CA 1
ATOM 2048 C C . ALA B 1 126 ? -34.951 78.309 20.833 1.00 15.74 374 ALA B C 1
ATOM 2049 O O . ALA B 1 126 ? -33.968 77.824 21.400 1.00 16.75 374 ALA B O 1
ATOM 2051 N N . ALA B 1 127 ? -35.695 77.604 19.992 1.00 14.65 375 ALA B N 1
ATOM 2052 C CA . ALA B 1 127 ? -35.353 76.199 19.753 1.00 15.53 375 ALA B CA 1
ATOM 2053 C C . ALA B 1 127 ? -34.086 76.130 18.932 1.00 16.44 375 ALA B C 1
ATOM 2054 O O . ALA B 1 127 ? -33.297 75.233 19.123 1.00 17.28 375 ALA B O 1
ATOM 2056 N N . ASP B 1 128 ? -33.897 77.065 17.997 1.00 17.61 376 ASP B N 1
ATOM 2057 C CA . ASP B 1 128 ? -32.641 77.064 17.246 1.00 15.06 376 ASP B CA 1
ATOM 2058 C C . ASP B 1 128 ? -31.504 77.193 18.252 1.00 14.00 376 ASP B C 1
ATOM 2059 O O . ASP B 1 128 ? -30.479 76.510 18.127 1.00 13.91 376 ASP B O 1
ATOM 2064 N N . LEU B 1 129 ? -31.648 78.101 19.210 1.00 12.21 377 LEU B N 1
ATOM 2065 C CA . LEU B 1 129 ? -30.561 78.334 20.172 1.00 15.56 377 LEU B CA 1
ATOM 2066 C C . LEU B 1 129 ? -30.343 77.154 21.121 1.00 16.17 377 LEU B C 1
ATOM 2067 O O . LEU B 1 129 ? -29.206 76.762 21.376 1.00 15.97 377 LEU B O 1
ATOM 2072 N N . VAL B 1 130 ? -31.426 76.575 21.617 1.00 13.54 378 VAL B N 1
ATOM 2073 C CA . VAL B 1 130 ? -31.289 75.427 22.532 1.00 16.11 378 VAL B CA 1
ATOM 2074 C C . VAL B 1 130 ? -30.774 74.186 21.787 1.00 15.77 378 VAL B C 1
ATOM 2075 O O . VAL B 1 130 ? -29.962 73.431 22.314 1.00 17.92 378 VAL B O 1
ATOM 2079 N N . GLU B 1 131 ? -31.205 73.996 20.545 1.00 13.17 379 GLU B N 1
ATOM 2080 C CA . GLU B 1 131 ? -30.656 72.909 19.726 1.00 15.70 379 GLU B CA 1
ATOM 2081 C C . GLU B 1 131 ? -29.137 73.019 19.497 1.00 19.66 379 GLU B C 1
ATOM 2082 O O . GLU B 1 131 ? -28.411 72.008 19.468 1.00 19.99 379 GLU B O 1
ATOM 2088 N N . ALA B 1 132 ? -28.655 74.241 19.321 1.00 15.69 380 ALA B N 1
ATOM 2089 C CA . ALA B 1 132 ? -27.218 74.444 19.242 1.00 12.68 380 ALA B CA 1
ATOM 2090 C C . ALA B 1 132 ? -26.511 74.142 20.552 1.00 16.28 380 ALA B C 1
ATOM 2091 O O . ALA B 1 132 ? -25.324 73.866 20.531 1.00 21.28 380 ALA B O 1
ATOM 2093 N N . LEU B 1 133 ? -27.200 74.214 21.699 1.00 14.19 381 LEU B N 1
ATOM 2094 C CA . LEU B 1 133 ? -26.569 73.820 22.970 1.00 16.05 381 LEU B CA 1
ATOM 2095 C C . LEU B 1 133 ? -26.661 72.314 23.205 1.00 22.77 381 LEU B C 1
ATOM 2096 O O . LEU B 1 133 ? -25.674 71.673 23.615 1.00 20.16 381 LEU B O 1
ATOM 2101 N N . TYR B 1 134 ? -27.848 71.732 22.991 1.00 19.97 382 TYR B N 1
ATOM 2102 C CA . TYR B 1 134 ? -28.088 70.355 23.473 1.00 21.39 382 TYR B CA 1
ATOM 2103 C C . TYR B 1 134 ? -28.570 69.387 22.402 1.00 27.26 382 TYR B C 1
ATOM 2104 O O . TYR B 1 134 ? -28.760 68.213 22.686 1.00 27.16 382 TYR B O 1
ATOM 2113 N N . GLY B 1 135 ? -28.778 69.870 21.185 1.00 20.86 383 GLY B N 1
ATOM 2114 C CA . GLY B 1 135 ? -29.302 69.046 20.104 1.00 26.51 383 GLY B CA 1
ATOM 2115 C C . GLY B 1 135 ? -28.285 68.032 19.612 1.00 44.64 383 GLY B C 1
ATOM 2116 O O . GLY B 1 135 ? -27.078 68.218 19.785 1.00 38.47 383 GLY B O 1
ATOM 2117 N N . MET B 1 136 ? -28.777 66.948 19.008 1.00 57.89 384 MET B N 1
ATOM 2118 C CA . MET B 1 136 ? -27.911 65.898 18.455 1.00 66.61 384 MET B CA 1
ATOM 2119 C C . MET B 1 136 ? -27.160 65.117 19.539 1.00 65.22 384 MET B C 1
ATOM 2120 O O . MET B 1 136 ? -27.203 63.886 19.575 1.00 78.18 384 MET B O 1
#

Sequence (266 aa):
ATPCCIKAISPSEEGWTTGGATVIIIIGDNFFDGLQVVFGTMMLVWSELIITPHAIRVQTPPRHIPGVVVEVTLSYKSKQFCKGAPGRRFVYTALNNEPTIDYGFQRLQKVIPRRHPGDPERLPKEVLLKRAADLVEALYGMATPCCIKAISPSEGWTTGGATVIIIGDNFFDGLQQVVFGTMLVWSELIITPHAIRVQTPPRHIPGVVEVTLSYKSKQFCKGAPGRFVYTALNEPTIDYGFQRLQKVIPRHPGDPERLPKEVLLKRAADLVEALYGM

InterPro domains:
  IPR002909 IPT domain [PF01833] (263-345)
  IPR002909 IPT domain [SM00429] (262-346)
  IPR003523 Transcription factor COE [PTHR10747] (1-586)
  IPR013783 Immunoglobulin-like fold [G3DSA:2.60.40.10] (247-346)
  IPR014756 Immunoglobulin E-set [SSF81296] (263-346)
  IPR018350 Transcription factor COE, conserved site [PS01345] (161-170)
  IPR032200 Transcription factor COE, DNA-binding domain [PF16422] (19-247)
  IPR032200 Transcription factor COE, DNA-binding domain [cd11606] (35-247)
  IPR032201 Transcription factor COE, helix-loop-helix domain [PF16423] (348-391)
  IPR038006 Transcription factor COE, IPT domain [cd01175] (263-347)
  IPR038173 Transcription factor COE, DNA-binding domain superfamily [G3DSA:2.60.40.3180] (8-246)

Radius of gyration: 20.36 Å; Cα contacts (8 Å, |Δi|>4): 560; chains: 2; bounding box: 53×59×38 Å

Foldseek 3Di:
DAWEFPEKPPQEDALQWFAKMKTFTAQDDPQKWKQWQNRTFDWDDPDRGIIITTTHHHPDWAKTWIWIAHPRDTGCPVPTYIHTHDYDDDDDPVVVQSVLQVDQDDDPPADNGHDPVVSVVSVCVVVCVVDND/DDWEFDAKPPQEEALQWFDKMKTFTAQDDAQKWKQFQNRIFHWDDPDRGIIITTTHHHPDWAKTFMWIAHPRDIGCPVPTYIHTYDYCVDPVNVVVQVVLQVDQDDDPPADPTHDSVVSVVSVCVVVCVVDND

Secondary structure (DSSP, 8-state):
---EEEEEESSEEETT---EEEEEEES--TT-EEEETTEEE-EEEEETTEEEEEPPP-SS-EEEEEEEEETTEEE-TTS-EEEEEE---S--HHHHHHHHHHHSPP-TT--SS--HHHHHHHHHHHHHHHH--/---EEEEEES-EEETT---EEEEEEES--TT-EEEETTEEEE-EEEETTEEEEEPPP-SS-EEEEEEEEETTEEE-TTS-EEEEEE-TT-HHHHHHHHHHHHHSPPPTT--SS--HHHHHHHHHHHHHHHH--

GO terms:
  GO:0005515 protein binding (F, IPI)
  GO:0005634 nucleus (C, IDA)
  GO:0045893 positive regulation of DNA-templated transcription (P, IMP)

Organism: Homo sapiens (NCBI:txid9606)